Protein AF-0000000084717883 (afdb_homodimer)

Sequence (294 aa):
MPLMRRFLWLGLLGCAACLEPGEPFLAAADADPPDVVSTEPGAGGTLEAGGTLQILFSERMDARTLRPGIAVFEGRAEVALEVLVPAEPEGQDDLERGDVPSTVTVRASAGAFTPGTAYTLVLRTLLTDTQGNPLAQEVRVPFRTEPMPLMRRFLWLGLLGCAACLEPGEPFLAAADADPPDVVSTEPGAGGTLEAGGTLQILFSERMDARTLRPGIAVFEGRAEVALEVLVPAEPEGQDDLERGDVPSTVTVRASAGAFTPGTAYTLVLRTLLTDTQGNPLAQEVRVPFRTEP

Foldseek 3Di:
DPDPDDDPPPPDPPPPPPPDPPPPPPVPQPQDWKDFPAKVVFAAEEDAFLDKIKTKIQWAWDPVQVLVFKWKDQVPDTFAKDKDFDPDDPPVVPPDNRRHIGMIIMAGPVSGHDAFGKMKIKGQQSIGHPSRHTDPHIDIGIYHYHD/DPPPPPDPPPPPPPPPPPPPVPPPPPVPQDQDWKDFPAKVVFAAEEAAFLGKIKTKIQWAWDPVQVLVFKWKDQVPDTFAKDKDFPPDDPPVCPDDVGRHIGMIIMAGPVSGHDAFGKMKMKGQQSIGHPSRHTDPHIDIGIYHYHD

Secondary structure (DSSP, 8-state):
--------------------S----------PPP-EEEEES-TTEEE-TT--EEEEESSPBPHHHHHHHEEEEETTEEPPEEEEEE---GGGGGSSSS-S-EEEEEEETTSSPPTT-EEEEEE-TT-BBTT-PBPSS-EEEEEEE--/--------------------S-S--------PPP-EEEEES-TTEEE-TT--EEEEESS-B-HHHHHHHEEEEETTEEPPEEEEEE---GGGGGSSTT-S-EEEEEEETTSSPPTT-EEEEEE-TT-BBTTSPBPSS-EEEEEEE--

Nearest PDB structures (foldseek):
  7bk5-assembly1_AAA  TM=8.385E-01  e=6.956E-05  Pseudomonas [fluorescens] SBW25
  8q00-assembly2_C  TM=6.617E-01  e=2.156E-03  Burkholderia pseudomallei
  8pz3-assembly1_B  TM=6.686E-01  e=2.607E-02  Burkholderia pseudomallei
  8pz3-assembly1_A  TM=6.329E-01  e=4.060E-02  Burkholderia pseudomallei
  1ymm-assembly1_E  TM=4.302E-01  e=3.810E+00  Homo sapiens

Structure (mmCIF, N/CA/C/O backbone):
data_AF-0000000084717883-model_v1
#
loop_
_entity.id
_entity.type
_entity.pdbx_description
1 polymer 'SbsA Ig-like domain-containing protein'
#
loop_
_atom_site.group_PDB
_atom_site.id
_atom_site.type_symbol
_atom_site.label_atom_id
_atom_site.label_alt_id
_atom_site.label_comp_id
_atom_site.label_asym_id
_atom_site.label_entity_id
_atom_site.label_seq_id
_atom_site.pdbx_PDB_ins_code
_atom_site.Cartn_x
_atom_site.Cartn_y
_atom_site.Cartn_z
_atom_site.occupancy
_atom_site.B_iso_or_equiv
_atom_site.auth_seq_id
_atom_site.auth_comp_id
_atom_site.auth_asym_id
_atom_site.auth_atom_id
_atom_site.pdbx_PDB_model_num
ATOM 1 N N . MET A 1 1 ? 20.281 70.688 58.75 1 39.34 1 MET A N 1
ATOM 2 C CA . MET A 1 1 ? 19.266 69.625 58.531 1 3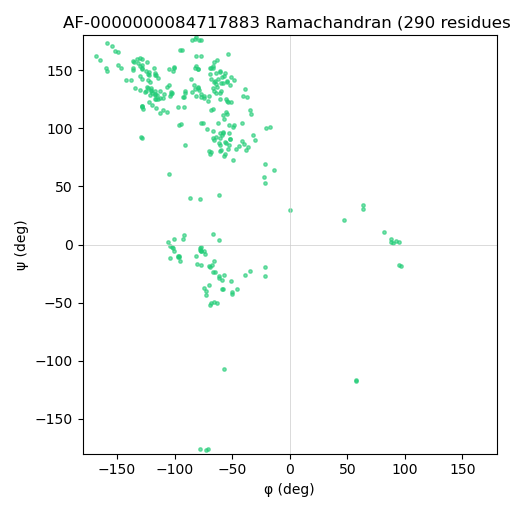9.34 1 MET A CA 1
ATOM 3 C C . MET A 1 1 ? 19.828 68.5 57.688 1 39.34 1 MET A C 1
ATOM 5 O O . MET A 1 1 ? 20.25 68.688 56.562 1 39.34 1 MET A O 1
ATOM 9 N N . PRO A 1 2 ? 20.562 67.5 58.312 1 54.12 2 PRO A N 1
ATOM 10 C CA . PRO A 1 2 ? 21.328 66.375 57.75 1 54.12 2 PRO A CA 1
ATOM 11 C C . PRO A 1 2 ? 20.469 65.438 56.938 1 54.12 2 PRO A C 1
ATOM 13 O O . PRO A 1 2 ? 19.438 64.938 57.406 1 54.12 2 PRO A O 1
ATOM 16 N N . LEU A 1 3 ? 20.406 65.562 55.656 1 45.53 3 LEU A N 1
ATOM 17 C CA . LEU A 1 3 ? 19.625 64.812 54.719 1 45.53 3 LEU A CA 1
ATOM 18 C C . LEU A 1 3 ? 20.078 63.344 54.719 1 45.53 3 LEU A C 1
ATOM 20 O O . LEU A 1 3 ? 21.234 63.031 54.406 1 45.53 3 LEU A O 1
ATOM 24 N N . MET A 1 4 ? 19.578 62.375 55.438 1 48.53 4 MET A N 1
ATOM 25 C CA . MET A 1 4 ? 19.719 60.938 55.688 1 48.53 4 MET A CA 1
ATOM 26 C C . MET A 1 4 ? 19.438 60.156 54.406 1 48.53 4 MET A C 1
ATOM 28 O O . MET A 1 4 ? 18.328 59.688 54.188 1 48.53 4 MET A O 1
ATOM 32 N N . ARG A 1 5 ? 19.844 60.469 53.25 1 45.72 5 ARG A N 1
ATOM 33 C CA . ARG A 1 5 ? 19.25 59.656 52.188 1 45.72 5 ARG A CA 1
ATOM 34 C C . ARG A 1 5 ? 19.578 58.188 52.344 1 45.72 5 ARG A C 1
ATOM 36 O O . ARG A 1 5 ? 20.656 57.844 52.812 1 45.72 5 ARG A O 1
ATOM 43 N N . ARG A 1 6 ? 18.672 57.094 51.906 1 51.5 6 ARG A N 1
ATOM 44 C CA . ARG A 1 6 ? 17.953 55.812 51.812 1 51.5 6 ARG A CA 1
ATOM 45 C C . ARG A 1 6 ? 18.719 54.844 50.906 1 51.5 6 ARG A C 1
ATOM 47 O O . ARG A 1 6 ? 18.797 55.031 49.688 1 51.5 6 ARG A O 1
ATOM 54 N N . PHE A 1 7 ? 19.703 54.062 51.344 1 51.12 7 PHE A N 1
ATOM 55 C CA . PHE A 1 7 ? 20.328 53.094 50.469 1 51.12 7 PHE A CA 1
ATOM 56 C C . PHE A 1 7 ? 19.375 51.906 50.188 1 51.12 7 PHE A C 1
ATOM 58 O O . PHE A 1 7 ? 18.906 51.25 51.125 1 51.12 7 PHE A O 1
ATOM 65 N N . LEU A 1 8 ? 18.656 51.812 49.062 1 47.44 8 LEU A N 1
ATOM 66 C CA . LEU A 1 8 ? 17.766 50.75 48.594 1 47.44 8 LEU A CA 1
ATOM 67 C C . LEU A 1 8 ? 18.562 49.469 48.281 1 47.44 8 LEU A C 1
ATOM 69 O O . LEU A 1 8 ? 19.375 49.469 47.344 1 47.44 8 LEU A O 1
ATOM 73 N N . TRP A 1 9 ? 18.75 48.531 49.219 1 51.84 9 TRP A N 1
ATOM 74 C CA . TRP A 1 9 ? 19.328 47.188 49.062 1 51.84 9 TRP A CA 1
ATOM 75 C C . TRP A 1 9 ? 18.516 46.375 48.062 1 51.84 9 TRP A C 1
ATOM 77 O O . TRP A 1 9 ? 17.328 46.094 48.312 1 51.84 9 TRP A O 1
ATOM 87 N N . LEU A 1 10 ? 18.859 46.312 46.75 1 50.97 10 LEU A N 1
ATOM 88 C CA . LEU A 1 10 ? 18.25 45.5 45.719 1 50.97 10 LEU A CA 1
ATOM 89 C C . LEU A 1 10 ? 18.578 44 45.938 1 50.97 10 LEU A C 1
ATOM 91 O O . LEU A 1 10 ? 19.734 43.594 45.844 1 50.97 10 LEU A O 1
ATOM 95 N N . GLY A 1 11 ? 17.938 43.219 46.812 1 49.47 11 GLY A N 1
ATOM 96 C CA . GLY A 1 11 ? 18.031 41.781 47.031 1 49.47 11 GLY A CA 1
ATOM 97 C C . GLY A 1 11 ? 17.828 40.969 45.75 1 49.47 11 GLY A C 1
ATOM 98 O O . GLY A 1 11 ? 16.781 41.031 45.125 1 49.47 11 GLY A O 1
ATOM 99 N N . LEU A 1 12 ? 18.938 40.438 45.125 1 51.59 12 LEU A N 1
ATOM 100 C CA . LEU A 1 12 ? 18.984 39.562 43.969 1 51.59 12 LEU A CA 1
ATOM 101 C C . LEU A 1 12 ? 18.359 38.188 44.281 1 51.59 12 LEU A C 1
ATOM 103 O O . LEU A 1 12 ? 18.859 37.469 45.156 1 51.59 12 LEU A O 1
ATOM 107 N N . LEU A 1 13 ? 17.062 37.844 44.125 1 51.12 13 LEU A N 1
ATOM 108 C CA . LEU A 1 13 ? 16.281 36.625 44.219 1 51.12 13 LEU A CA 1
ATOM 109 C C . LEU A 1 13 ? 16.844 35.562 43.281 1 51.12 13 LEU A C 1
ATOM 111 O O . LEU A 1 13 ? 16.703 35.656 42.062 1 51.12 13 LEU A O 1
ATOM 115 N N . GLY A 1 14 ? 17.906 34.906 43.625 1 50.19 14 GLY A N 1
ATOM 116 C CA . GLY A 1 14 ? 18.391 33.781 42.812 1 50.19 14 GLY A CA 1
ATOM 117 C C . GLY A 1 14 ? 17.375 32.688 42.656 1 50.19 14 GLY A C 1
ATOM 118 O O . GLY A 1 14 ? 16.953 32.062 43.656 1 50.19 14 GLY A O 1
ATOM 119 N N . CYS A 1 15 ? 16.547 32.625 41.5 1 49.66 15 CYS A N 1
ATOM 120 C CA . CYS A 1 15 ? 15.602 31.578 41.156 1 49.66 15 CYS A CA 1
ATOM 121 C C . CYS A 1 15 ? 16.312 30.234 41.031 1 49.66 15 CYS A C 1
ATOM 123 O O . CYS A 1 15 ? 17.156 30.062 40.156 1 49.66 15 CYS A O 1
ATOM 125 N N . ALA A 1 16 ? 16.641 29.453 41.969 1 48.19 16 ALA A N 1
ATOM 126 C CA . ALA A 1 16 ? 17.062 28.047 41.906 1 48.19 16 ALA A CA 1
ATOM 127 C C . ALA A 1 16 ? 16.172 27.25 40.969 1 48.19 16 ALA A C 1
ATOM 129 O O . ALA A 1 16 ? 15.023 26.969 41.281 1 48.19 16 ALA A O 1
ATOM 130 N N . ALA A 1 17 ? 16.516 27.281 39.594 1 49.59 17 ALA A N 1
ATOM 131 C CA . ALA A 1 17 ? 15.898 26.375 38.625 1 49.59 17 ALA A CA 1
ATOM 132 C C . ALA A 1 17 ? 16.031 24.922 39.062 1 49.59 17 ALA A C 1
ATOM 134 O O . ALA A 1 17 ? 17.141 24.406 39.188 1 49.59 17 ALA A O 1
ATOM 135 N N . CYS A 1 18 ? 15.32 24.281 39.875 1 47.06 18 CYS A N 1
ATOM 136 C CA . CYS A 1 18 ? 15.172 22.859 40.125 1 47.06 18 CYS A CA 1
ATOM 137 C C . CYS A 1 18 ? 15.227 22.047 38.844 1 47.06 18 CYS A C 1
ATOM 139 O O . CYS A 1 18 ? 14.367 22.188 37.969 1 47.06 18 CYS A O 1
ATOM 141 N N . LEU A 1 19 ? 16.422 21.75 38.312 1 45.31 19 LEU A N 1
ATOM 142 C CA . LEU A 1 19 ? 16.516 20.719 37.281 1 45.31 19 LEU A CA 1
ATOM 143 C C . LEU A 1 19 ? 15.609 19.547 37.594 1 45.31 19 LEU A C 1
ATOM 145 O O . LEU A 1 19 ? 15.734 18.938 38.656 1 45.31 19 LEU A O 1
ATOM 149 N N . GLU A 1 20 ? 14.234 19.547 37.188 1 49.03 20 GLU A N 1
ATOM 150 C CA . GLU A 1 20 ? 13.297 18.453 37.438 1 49.03 20 GLU A CA 1
ATOM 151 C C . GLU A 1 20 ? 13.883 17.125 36.969 1 49.03 20 GLU A C 1
ATOM 153 O O . GLU A 1 20 ? 14.531 17.062 35.906 1 49.03 20 GLU A O 1
ATOM 158 N N . PRO A 1 21 ? 14.07 16.125 37.625 1 52.16 21 PRO A N 1
ATOM 159 C CA . PRO A 1 21 ? 14.547 14.773 37.281 1 52.16 21 PRO A CA 1
ATOM 160 C C . PRO A 1 21 ? 14.016 14.266 35.938 1 52.16 21 PRO A C 1
ATOM 162 O O . PRO A 1 21 ? 14.359 13.156 35.531 1 52.16 21 PRO A O 1
ATOM 165 N N . GLY A 1 22 ? 12.781 14.766 35.438 1 44.22 22 GLY A N 1
ATOM 166 C CA . GLY A 1 22 ? 12.156 14.133 34.281 1 44.22 22 GLY A CA 1
ATOM 167 C C . GLY A 1 22 ? 12.945 14.312 33 1 44.22 22 GLY A C 1
ATOM 168 O O . GLY A 1 22 ? 12.391 14.711 31.969 1 44.22 22 GLY A O 1
ATOM 169 N N . GLU A 1 23 ? 14.008 14.75 32.938 1 46.31 23 GLU A N 1
ATOM 170 C CA . GLU A 1 23 ? 14.602 14.938 31.609 1 46.31 23 GLU A CA 1
ATOM 171 C C . GLU A 1 23 ? 14.438 13.68 30.75 1 46.31 23 GLU A C 1
ATOM 173 O O . GLU A 1 23 ? 14.719 12.57 31.203 1 46.31 23 GLU A O 1
ATOM 178 N N . PRO A 1 24 ? 13.469 13.641 29.766 1 47.75 24 PRO A N 1
ATOM 179 C CA . PRO A 1 24 ? 13.336 12.461 28.906 1 47.75 24 PRO A CA 1
ATOM 180 C C . PRO A 1 24 ? 14.664 11.766 28.641 1 47.75 24 PRO A C 1
ATOM 182 O O . PRO A 1 24 ? 15.711 12.43 28.578 1 47.75 24 PRO A O 1
ATOM 185 N N . PHE A 1 25 ? 14.945 10.797 29.438 1 47.88 25 PHE A N 1
ATOM 186 C CA . PHE A 1 25 ? 16.047 9.961 28.984 1 47.88 25 PHE A CA 1
ATOM 187 C C . PHE A 1 25 ? 16.25 10.102 27.469 1 47.88 25 PHE A C 1
ATOM 189 O O . PHE A 1 25 ? 15.32 9.852 26.703 1 47.88 25 PHE A O 1
ATOM 196 N N . LEU A 1 26 ? 16.703 11.227 27.047 1 48.56 26 LEU A N 1
ATOM 197 C CA . LEU A 1 26 ? 17.078 11.266 25.641 1 48.56 26 LEU A CA 1
ATOM 198 C C . LEU A 1 26 ? 17.375 9.859 25.125 1 48.56 26 LEU A C 1
ATOM 200 O O . LEU A 1 26 ? 18.406 9.273 25.469 1 48.56 26 LEU A O 1
ATOM 204 N N . ALA A 1 27 ? 16.359 9.047 25.266 1 54.22 27 ALA A N 1
ATOM 205 C CA . ALA A 1 27 ? 16.531 7.715 24.688 1 54.22 27 ALA A CA 1
ATOM 206 C C . ALA A 1 27 ? 17.625 7.727 23.625 1 54.22 27 ALA A C 1
ATOM 208 O O . ALA A 1 27 ? 17.641 8.602 22.75 1 54.22 27 ALA A O 1
ATOM 209 N N . ALA A 1 28 ? 18.828 7.266 23.984 1 64.12 28 ALA A N 1
ATOM 210 C CA . ALA A 1 28 ? 19.969 7.164 23.078 1 64.12 28 ALA A CA 1
ATOM 211 C C . ALA A 1 28 ? 19.5 6.809 21.656 1 64.12 28 ALA A C 1
ATOM 213 O O . ALA A 1 28 ? 18.562 6.027 21.484 1 64.12 28 ALA A O 1
ATOM 214 N N . ALA A 1 29 ? 19.781 7.793 20.797 1 73.5 29 ALA A N 1
ATOM 215 C CA . ALA A 1 29 ? 19.5 7.559 19.391 1 73.5 29 ALA A CA 1
ATOM 216 C C . ALA A 1 29 ? 19.891 6.137 18.984 1 73.5 29 ALA A C 1
ATOM 218 O O . ALA A 1 29 ? 20.875 5.594 19.484 1 73.5 29 ALA A O 1
ATOM 219 N N . ASP A 1 30 ? 19.016 5.293 18.344 1 81.12 30 ASP A N 1
ATOM 220 C CA . ASP A 1 30 ? 19.312 3.98 17.781 1 81.12 30 ASP A CA 1
ATOM 221 C C . ASP A 1 30 ? 20.438 4.066 16.75 1 81.12 30 ASP A C 1
ATOM 223 O O . ASP A 1 30 ? 20.297 4.695 15.711 1 81.12 30 ASP A O 1
ATOM 227 N N . ALA A 1 31 ? 21.594 3.568 17.094 1 89.69 31 ALA A N 1
ATOM 228 C CA . ALA A 1 31 ? 22.75 3.574 16.203 1 89.69 31 ALA A CA 1
ATOM 229 C C . ALA A 1 31 ? 22.938 2.215 15.539 1 89.69 31 ALA A C 1
ATOM 231 O O . ALA A 1 31 ? 23.859 2.031 14.734 1 89.69 31 ALA A O 1
ATOM 232 N N . ASP A 1 32 ? 22.047 1.268 15.75 1 92.06 32 ASP A N 1
ATOM 233 C CA . ASP A 1 32 ? 22.172 -0.058 15.156 1 92.06 32 ASP A CA 1
ATOM 234 C C . ASP A 1 32 ? 21.672 -0.059 13.711 1 92.06 32 ASP A C 1
ATOM 236 O O . ASP A 1 32 ? 20.578 0.441 13.43 1 92.06 32 ASP A O 1
ATOM 240 N N . PRO A 1 33 ? 22.562 -0.561 12.875 1 95.44 33 PRO A N 1
ATOM 241 C CA . PRO A 1 33 ? 22.109 -0.677 11.484 1 95.44 33 PRO A CA 1
ATOM 242 C C . PRO A 1 33 ? 20.953 -1.652 11.312 1 95.44 33 PRO A C 1
ATOM 244 O O . PRO A 1 33 ? 20.828 -2.615 12.078 1 95.44 33 PRO A O 1
ATOM 247 N N . PRO A 1 34 ? 20.031 -1.441 10.375 1 97.12 34 PRO A N 1
ATOM 248 C CA . PRO A 1 34 ? 19.016 -2.449 10.047 1 97.12 34 PRO A CA 1
ATOM 249 C C . PRO A 1 34 ? 19.625 -3.697 9.406 1 97.12 34 PRO A C 1
ATOM 251 O O . PRO A 1 34 ? 20.672 -3.625 8.781 1 97.12 34 PRO A O 1
ATOM 254 N N . ASP A 1 35 ? 18.906 -4.836 9.594 1 97.56 35 ASP A N 1
ATOM 255 C CA . ASP A 1 35 ? 19.219 -6.094 8.93 1 97.56 35 ASP A CA 1
ATOM 256 C C . ASP A 1 35 ? 18.094 -6.531 8 1 97.56 35 ASP A C 1
ATOM 258 O O . ASP A 1 35 ? 16.922 -6.227 8.258 1 97.56 35 ASP A O 1
ATOM 262 N N . VAL A 1 36 ? 18.453 -7.152 6.922 1 98.56 36 VAL A N 1
ATOM 263 C CA . VAL A 1 36 ? 17.484 -7.914 6.152 1 98.56 36 VAL A CA 1
ATOM 264 C C . VAL A 1 36 ? 17.203 -9.25 6.836 1 98.56 36 VAL A C 1
ATOM 266 O O . VAL A 1 36 ? 18.031 -10.164 6.785 1 98.56 36 VAL A O 1
ATOM 269 N N . VAL A 1 37 ? 16.078 -9.352 7.465 1 98.38 37 VAL A N 1
ATOM 270 C CA . VAL A 1 37 ? 15.711 -10.539 8.227 1 98.38 37 VAL A CA 1
ATOM 271 C C . VAL A 1 37 ? 15.367 -11.68 7.266 1 98.38 37 VAL A C 1
ATOM 273 O O . VAL A 1 37 ? 15.781 -12.82 7.473 1 98.38 37 VAL A O 1
ATOM 276 N N . SER A 1 38 ? 14.602 -11.398 6.191 1 98.5 38 SER A N 1
ATOM 277 C CA . SER A 1 38 ? 14.234 -12.383 5.176 1 98.5 38 SER A CA 1
ATOM 278 C C . SER A 1 38 ? 13.695 -11.711 3.92 1 98.5 38 SER A C 1
ATOM 280 O O . SER A 1 38 ? 13.352 -10.523 3.945 1 98.5 38 SER A O 1
ATOM 282 N N . THR A 1 39 ? 13.742 -12.375 2.916 1 98.56 39 THR A N 1
ATOM 283 C CA . THR A 1 39 ? 13.047 -12.016 1.684 1 98.56 39 THR A CA 1
ATOM 284 C C . THR A 1 39 ? 12.148 -13.156 1.217 1 98.56 39 THR A C 1
ATOM 286 O O . THR A 1 39 ? 12.461 -14.328 1.438 1 98.56 39 THR A O 1
ATOM 289 N N . GLU A 1 40 ? 11.062 -12.805 0.556 1 97.19 40 GLU A N 1
ATOM 290 C CA . GLU A 1 40 ? 10.18 -13.734 -0.134 1 97.19 40 GLU A CA 1
ATOM 291 C C . GLU A 1 40 ? 9.953 -13.312 -1.583 1 97.19 40 GLU A C 1
ATOM 293 O O . GLU A 1 40 ? 9.359 -12.266 -1.847 1 97.19 40 GLU A O 1
ATOM 298 N N . PRO A 1 41 ? 10.398 -14.164 -2.396 1 97.56 41 PRO A N 1
ATOM 299 C CA . PRO A 1 41 ? 11.148 -15.406 -2.201 1 97.56 41 PRO A CA 1
ATOM 300 C C . PRO A 1 41 ? 12.547 -15.18 -1.633 1 97.56 41 PRO A C 1
ATOM 302 O O . PRO A 1 41 ? 13.078 -14.07 -1.732 1 97.56 41 PRO A O 1
ATOM 305 N N . GLY A 1 42 ? 13.125 -16.141 -1.007 1 98.31 42 GLY A N 1
ATOM 306 C CA . GLY A 1 42 ? 14.539 -16.156 -0.676 1 98.31 42 GLY A CA 1
ATOM 307 C C . GLY A 1 42 ? 15.43 -16.484 -1.861 1 98.31 42 GLY A C 1
ATOM 308 O O . GLY A 1 42 ? 14.93 -16.766 -2.955 1 98.31 42 GLY A O 1
ATOM 309 N N . ALA A 1 43 ? 16.766 -16.422 -1.623 1 98.25 43 ALA A N 1
ATOM 310 C CA . ALA A 1 43 ? 17.719 -16.703 -2.684 1 98.25 43 ALA A CA 1
ATOM 311 C C . ALA A 1 43 ? 17.453 -18.078 -3.314 1 98.25 43 ALA A C 1
ATOM 313 O O . ALA A 1 43 ? 17.344 -19.078 -2.609 1 98.25 43 ALA A O 1
ATOM 314 N N . GLY A 1 44 ? 17.25 -18.062 -4.613 1 98.56 44 GLY A N 1
ATOM 315 C CA . GLY A 1 44 ? 17 -19.297 -5.352 1 98.56 44 GLY A CA 1
ATOM 316 C C . GLY A 1 44 ? 15.539 -19.672 -5.402 1 98.56 44 GLY A C 1
ATOM 317 O O . GLY A 1 44 ? 15.18 -20.672 -6.031 1 98.56 44 GLY A O 1
ATOM 318 N N . GLY A 1 45 ? 14.703 -18.844 -4.824 1 98.5 45 GLY A N 1
ATOM 319 C CA . GLY A 1 45 ? 13.281 -19.156 -4.777 1 98.5 45 GLY A CA 1
ATOM 320 C C . GLY A 1 45 ? 12.547 -18.781 -6.047 1 98.5 45 GLY A C 1
ATOM 321 O O . GLY A 1 45 ? 13.156 -18.297 -7.004 1 98.5 45 GLY A O 1
ATOM 322 N N . THR A 1 46 ? 11.242 -19.125 -6.027 1 98.06 46 THR A N 1
ATOM 323 C CA . THR A 1 46 ? 10.383 -18.828 -7.168 1 98.06 46 THR A CA 1
ATOM 324 C C . THR A 1 46 ? 9.258 -17.875 -6.773 1 98.06 46 THR A C 1
ATOM 326 O O . THR A 1 46 ? 8.867 -17.828 -5.605 1 98.06 46 THR A O 1
ATOM 329 N N . LEU A 1 47 ? 8.836 -17.156 -7.719 1 96.88 47 LEU A N 1
ATOM 330 C CA . LEU A 1 47 ? 7.75 -16.188 -7.59 1 96.88 47 LEU A CA 1
ATOM 331 C C . LEU A 1 47 ? 6.777 -16.312 -8.758 1 96.88 47 LEU A C 1
ATOM 333 O O . LEU A 1 47 ? 7.195 -16.438 -9.906 1 96.88 47 LEU A O 1
ATOM 337 N N . GLU A 1 48 ? 5.527 -16.312 -8.469 1 94.25 48 GLU A N 1
ATOM 338 C CA . GLU A 1 48 ? 4.57 -16.156 -9.562 1 94.25 48 GLU A CA 1
ATOM 339 C C . GLU A 1 48 ? 4.809 -14.852 -10.312 1 94.25 48 GLU A C 1
ATOM 341 O O . GLU A 1 48 ? 5.094 -13.82 -9.703 1 94.25 48 GLU A O 1
ATOM 346 N N . ALA A 1 49 ? 4.598 -14.883 -11.672 1 94.5 49 ALA A N 1
ATOM 347 C CA . ALA A 1 49 ? 4.941 -13.734 -12.5 1 94.5 49 ALA A CA 1
ATOM 348 C C . ALA A 1 49 ? 4.203 -12.477 -12.039 1 94.5 49 ALA A C 1
ATOM 350 O O . ALA A 1 49 ? 4.762 -11.383 -12.055 1 94.5 49 ALA A O 1
ATOM 351 N N . GLY A 1 50 ? 2.928 -12.586 -11.625 1 92.81 50 GLY A N 1
ATOM 352 C CA . GLY A 1 50 ? 2.137 -11.445 -11.195 1 92.81 50 GLY A CA 1
ATOM 353 C C . GLY A 1 50 ? 2.225 -11.188 -9.703 1 92.81 50 GLY A C 1
ATOM 354 O O . GLY A 1 50 ? 1.488 -10.359 -9.164 1 92.81 50 GLY A O 1
ATOM 355 N N . GLY A 1 51 ? 3.143 -11.914 -9 1 94 51 GLY A N 1
ATOM 356 C CA . GLY A 1 51 ? 3.295 -11.797 -7.562 1 94 51 GLY A CA 1
ATOM 357 C C . GLY A 1 51 ? 4.141 -10.609 -7.148 1 94 51 GLY A C 1
ATOM 358 O O . GLY A 1 51 ? 4.555 -9.812 -7.992 1 94 51 GLY A O 1
ATOM 359 N N . THR A 1 52 ? 4.273 -10.445 -5.801 1 96.31 52 THR A N 1
ATOM 360 C CA . THR A 1 52 ? 5.086 -9.383 -5.207 1 96.31 52 THR A CA 1
ATOM 361 C C . THR A 1 52 ? 6.242 -9.977 -4.406 1 96.31 52 THR A C 1
ATOM 363 O O . THR A 1 52 ? 6.137 -11.086 -3.883 1 96.31 52 THR A O 1
ATOM 366 N N . LEU A 1 53 ? 7.465 -9.203 -4.418 1 97.75 53 LEU A N 1
ATOM 367 C CA . LEU A 1 53 ? 8.555 -9.508 -3.5 1 97.75 53 LEU A CA 1
ATOM 368 C C . LEU A 1 53 ? 8.312 -8.867 -2.139 1 97.75 53 LEU A C 1
ATOM 370 O O . LEU A 1 53 ? 7.832 -7.734 -2.059 1 97.75 53 LEU A O 1
ATOM 374 N N . GLN A 1 54 ? 8.578 -9.625 -1.027 1 97.75 54 GLN A N 1
ATOM 375 C CA . GLN A 1 54 ? 8.516 -9.094 0.331 1 97.75 54 GLN A CA 1
ATOM 376 C C . GLN A 1 54 ? 9.891 -9.094 0.992 1 97.75 54 GLN A C 1
ATOM 378 O O . GLN A 1 54 ? 10.594 -10.102 0.965 1 97.75 54 GLN A O 1
ATOM 383 N N . ILE A 1 55 ? 10.305 -7.941 1.475 1 98.5 55 ILE A N 1
ATOM 384 C CA . ILE A 1 55 ? 11.555 -7.77 2.213 1 98.5 55 ILE A CA 1
ATOM 385 C C . ILE A 1 55 ? 11.25 -7.406 3.664 1 98.5 55 ILE A C 1
ATOM 387 O O . ILE A 1 55 ? 10.703 -6.336 3.943 1 98.5 55 ILE A O 1
ATOM 391 N N . LEU A 1 56 ? 11.578 -8.297 4.609 1 97.62 56 LEU A N 1
ATOM 392 C CA . LEU A 1 56 ? 11.43 -8.031 6.035 1 97.62 56 LEU A CA 1
ATOM 393 C C . LEU A 1 56 ? 12.711 -7.445 6.617 1 97.62 56 LEU A C 1
ATOM 395 O O . LEU A 1 56 ? 13.758 -8.094 6.602 1 97.62 56 LEU A O 1
ATOM 399 N N . PHE A 1 57 ? 12.57 -6.238 7.113 1 97.31 57 PHE A N 1
ATOM 400 C CA . PHE A 1 57 ? 13.672 -5.586 7.801 1 97.31 57 PHE A CA 1
ATOM 401 C C . PHE A 1 57 ? 13.5 -5.688 9.312 1 97.31 57 PHE A C 1
ATOM 403 O O . PHE A 1 57 ? 12.383 -5.809 9.812 1 97.31 57 PHE A O 1
ATOM 410 N N . SER A 1 58 ? 14.602 -5.656 9.992 1 96.25 58 SER A N 1
ATOM 411 C CA . SER A 1 58 ? 14.617 -5.777 11.445 1 96.25 58 SER A CA 1
ATOM 412 C C . SER A 1 58 ? 13.977 -4.562 12.117 1 96.25 58 SER A C 1
ATOM 414 O O . SER A 1 58 ? 13.664 -4.598 13.305 1 96.25 58 SER A O 1
ATOM 416 N N . GLU A 1 59 ? 13.844 -3.545 11.445 1 93.19 59 GLU A N 1
ATOM 417 C CA . GLU A 1 59 ? 13.242 -2.305 11.922 1 93.19 59 GLU A CA 1
ATOM 418 C C . GLU A 1 59 ? 12.656 -1.491 10.766 1 93.19 59 GLU A C 1
ATOM 420 O O . GLU A 1 59 ? 12.797 -1.87 9.602 1 93.19 59 GLU A O 1
ATOM 425 N N . ARG A 1 60 ? 11.945 -0.469 11.109 1 91.5 60 ARG A N 1
ATOM 426 C CA . ARG A 1 60 ? 11.352 0.398 10.102 1 91.5 60 ARG A CA 1
ATOM 427 C C . ARG A 1 60 ? 12.422 1.136 9.312 1 91.5 60 ARG A C 1
ATOM 429 O O . ARG A 1 60 ? 13.406 1.616 9.883 1 91.5 60 ARG A O 1
ATOM 436 N N . MET A 1 61 ? 12.211 1.26 7.941 1 93.56 61 MET A N 1
ATOM 437 C CA . MET A 1 61 ? 13.141 1.896 7.012 1 93.56 61 MET A CA 1
ATOM 438 C C . MET A 1 61 ? 12.672 3.307 6.664 1 93.56 61 MET A C 1
ATOM 440 O O . MET A 1 61 ? 11.477 3.598 6.691 1 93.56 61 MET A O 1
ATOM 444 N N . ASP A 1 62 ? 13.633 4.16 6.395 1 91.25 62 ASP A N 1
ATOM 445 C CA . ASP A 1 62 ? 13.328 5.473 5.828 1 91.25 62 ASP A CA 1
ATOM 446 C C . ASP A 1 62 ? 12.758 5.344 4.418 1 91.25 62 ASP A C 1
ATOM 448 O O . ASP A 1 62 ? 13.469 4.953 3.49 1 91.25 62 ASP A O 1
ATOM 452 N N . ALA A 1 63 ? 11.531 5.77 4.254 1 90 63 ALA A N 1
ATOM 453 C CA . ALA A 1 63 ? 10.805 5.586 3.002 1 90 63 ALA A CA 1
ATOM 454 C C . ALA A 1 63 ? 11.516 6.293 1.85 1 90 63 ALA A C 1
ATOM 456 O O . ALA A 1 63 ? 11.438 5.855 0.701 1 90 63 ALA A O 1
ATOM 457 N N . ARG A 1 64 ? 12.234 7.344 2.082 1 90.12 64 ARG A N 1
ATOM 458 C CA . ARG A 1 64 ? 12.914 8.117 1.049 1 90.12 64 ARG A CA 1
ATOM 459 C C . ARG A 1 64 ? 14.031 7.301 0.404 1 90.12 64 ARG A C 1
ATOM 461 O O . ARG A 1 64 ? 14.469 7.602 -0.71 1 90.12 64 ARG A O 1
ATOM 468 N N . THR A 1 65 ? 14.547 6.363 1.016 1 95.25 65 THR A N 1
ATOM 469 C CA . THR A 1 65 ? 15.688 5.602 0.524 1 95.25 65 THR A CA 1
ATOM 470 C C . THR A 1 65 ? 15.227 4.316 -0.156 1 95.25 65 THR A C 1
ATOM 472 O O . THR A 1 65 ? 16.016 3.65 -0.834 1 95.25 65 THR A O 1
ATOM 475 N N . LEU A 1 66 ? 13.961 3.979 -0.022 1 96.75 66 LEU A N 1
ATOM 476 C CA . LEU A 1 66 ? 13.492 2.678 -0.482 1 96.75 66 LEU A CA 1
ATOM 477 C C . LEU A 1 66 ? 13.531 2.592 -2.004 1 96.75 66 LEU A C 1
ATOM 479 O O . LEU A 1 66 ? 14.164 1.692 -2.564 1 96.75 66 LEU A O 1
ATOM 483 N N . ARG A 1 67 ? 12.992 3.543 -2.699 1 93.94 67 ARG A N 1
ATOM 484 C CA . ARG A 1 67 ? 12.938 3.443 -4.152 1 93.94 67 ARG A CA 1
ATOM 485 C C . ARG A 1 67 ? 14.336 3.469 -4.762 1 93.94 67 ARG A C 1
ATOM 487 O O . ARG A 1 67 ? 14.68 2.605 -5.57 1 93.94 67 ARG A O 1
ATOM 494 N N . PRO A 1 68 ? 15.211 4.461 -4.371 1 95.06 68 PRO A N 1
ATOM 495 C CA . PRO A 1 68 ? 16.547 4.457 -4.969 1 95.06 68 PRO A CA 1
ATOM 496 C C . PRO A 1 68 ? 17.406 3.285 -4.488 1 95.06 68 PRO A C 1
ATOM 498 O O . PRO A 1 68 ? 18.375 2.91 -5.156 1 95.06 68 PRO A O 1
ATOM 501 N N . GLY A 1 69 ? 17.078 2.629 -3.371 1 97.75 69 GLY A N 1
ATOM 502 C CA . GLY A 1 69 ? 17.938 1.616 -2.773 1 97.75 69 GLY A CA 1
ATOM 503 C C . GLY A 1 69 ? 17.547 0.202 -3.156 1 97.75 69 GLY A C 1
ATOM 504 O O . GLY A 1 69 ? 18.266 -0.751 -2.855 1 97.75 69 GLY A O 1
ATOM 505 N N . ILE A 1 70 ? 16.406 0.023 -3.783 1 98.44 70 ILE A N 1
ATOM 506 C CA . ILE A 1 70 ? 15.914 -1.298 -4.152 1 98.44 70 ILE A CA 1
ATOM 507 C C . ILE A 1 70 ? 15.82 -1.41 -5.672 1 98.44 70 ILE A C 1
ATOM 509 O O . ILE A 1 70 ? 15.203 -0.568 -6.324 1 98.44 70 ILE A O 1
ATOM 513 N N . ALA A 1 71 ? 16.484 -2.441 -6.227 1 98.62 71 ALA A N 1
ATOM 514 C CA . ALA A 1 71 ? 16.469 -2.686 -7.668 1 98.62 71 ALA A CA 1
ATOM 515 C C . ALA A 1 71 ? 16.266 -4.168 -7.969 1 98.62 71 ALA A C 1
ATOM 517 O O . ALA A 1 71 ? 16.578 -5.027 -7.141 1 98.62 71 ALA A O 1
ATOM 518 N N . VAL A 1 72 ? 15.648 -4.449 -9.086 1 98.81 72 VAL A N 1
ATOM 519 C CA . VAL A 1 72 ? 15.555 -5.785 -9.664 1 98.81 72 VAL A CA 1
ATOM 520 C C . VAL A 1 72 ? 16.125 -5.785 -11.078 1 98.81 72 VAL A C 1
ATOM 522 O O . VAL A 1 72 ? 15.836 -4.879 -11.867 1 98.81 72 VAL A O 1
ATOM 525 N N . PHE A 1 73 ? 16.922 -6.777 -11.375 1 98.81 73 PHE A N 1
ATOM 526 C CA . PHE A 1 73 ? 17.547 -6.883 -12.68 1 98.81 73 PHE A CA 1
ATOM 527 C C . PHE A 1 73 ? 17.156 -8.188 -13.367 1 98.81 73 PHE A C 1
ATOM 529 O O . PHE A 1 73 ? 17.078 -9.234 -12.719 1 98.81 73 PHE A O 1
ATOM 536 N N . GLU A 1 74 ? 16.812 -8.094 -14.602 1 98.62 74 GLU A N 1
ATOM 537 C CA . GLU A 1 74 ? 16.875 -9.203 -15.555 1 98.62 74 GLU A CA 1
ATOM 538 C C . GLU A 1 74 ? 18.172 -9.164 -16.359 1 98.62 74 GLU A C 1
ATOM 540 O O . GLU A 1 74 ? 18.312 -8.375 -17.297 1 98.62 74 GLU A O 1
ATOM 545 N N . GLY A 1 75 ? 19.109 -10.039 -15.977 1 97.31 75 GLY A N 1
ATOM 546 C CA . GLY A 1 75 ? 20.453 -9.812 -16.484 1 97.31 75 GLY A CA 1
ATOM 547 C C . GLY A 1 75 ? 21 -8.453 -16.125 1 97.31 75 GLY A C 1
ATOM 548 O O . GLY A 1 75 ? 21.062 -8.094 -14.938 1 97.31 75 GLY A O 1
ATOM 549 N N . ARG A 1 76 ? 21.281 -7.602 -17.125 1 96.94 76 ARG A N 1
ATOM 550 C CA . ARG A 1 76 ? 21.859 -6.289 -16.875 1 96.94 76 ARG A CA 1
ATOM 551 C C . ARG A 1 76 ? 20.797 -5.199 -16.922 1 96.94 76 ARG A C 1
ATOM 553 O O . ARG A 1 76 ? 21.078 -4.035 -16.625 1 96.94 76 ARG A O 1
ATOM 560 N N . ALA A 1 77 ? 19.609 -5.609 -17.281 1 98.19 77 ALA A N 1
ATOM 561 C CA . ALA A 1 77 ? 18.547 -4.621 -17.438 1 98.19 77 ALA A CA 1
ATOM 562 C C . ALA A 1 77 ? 17.766 -4.438 -16.141 1 98.19 77 ALA A C 1
ATOM 564 O O . ALA A 1 77 ? 17.312 -5.414 -15.539 1 98.19 77 ALA A O 1
ATOM 565 N N . GLU A 1 78 ? 17.703 -3.252 -15.789 1 98.25 78 GLU A N 1
ATOM 566 C CA . GLU A 1 78 ? 16.922 -2.945 -14.594 1 98.25 78 GLU A CA 1
ATOM 567 C C . GLU A 1 78 ? 15.422 -2.908 -14.914 1 98.25 78 GLU A C 1
ATOM 569 O O . GLU A 1 78 ? 15.016 -2.33 -15.922 1 98.25 78 GLU A O 1
ATOM 574 N N . VAL A 1 79 ? 14.703 -3.504 -14.07 1 98.19 79 VAL A N 1
ATOM 575 C CA . VAL A 1 79 ? 13.25 -3.564 -14.203 1 98.19 79 VAL A CA 1
ATOM 576 C C . VAL A 1 79 ? 12.609 -2.383 -13.477 1 98.19 79 VAL A C 1
ATOM 578 O O . VAL A 1 79 ? 13.016 -2.045 -12.359 1 98.19 79 VAL A O 1
ATOM 581 N N . ALA A 1 80 ? 11.633 -1.677 -14.188 1 97.38 80 ALA A N 1
ATOM 582 C CA . ALA A 1 80 ? 10.875 -0.635 -13.492 1 97.38 80 ALA A CA 1
ATOM 583 C C . ALA A 1 80 ? 10 -1.231 -12.391 1 97.38 80 ALA A C 1
ATOM 585 O O . ALA A 1 80 ? 9.281 -2.207 -12.625 1 97.38 80 ALA A O 1
ATOM 586 N N . LEU A 1 81 ? 10.102 -0.585 -11.18 1 97.5 81 LEU A N 1
ATOM 587 C CA . LEU A 1 81 ? 9.453 -1.157 -10.008 1 97.5 81 LEU A CA 1
ATOM 588 C C . LEU A 1 81 ? 8.5 -0.151 -9.367 1 97.5 81 LEU A C 1
ATOM 590 O O . LEU A 1 81 ? 8.648 1.058 -9.555 1 97.5 81 LEU A O 1
ATOM 594 N N . GLU A 1 82 ? 7.566 -0.68 -8.641 1 95.19 82 GLU A N 1
ATOM 595 C CA . GLU A 1 82 ? 6.867 0.021 -7.562 1 95.19 82 GLU A CA 1
ATOM 596 C C . GLU A 1 82 ? 7.266 -0.528 -6.195 1 95.19 82 GLU A C 1
ATOM 598 O O . GLU A 1 82 ? 7.305 -1.744 -5.996 1 95.19 82 GLU A O 1
ATOM 603 N N . VAL A 1 83 ? 7.637 0.375 -5.301 1 97.06 83 VAL A N 1
ATOM 604 C CA . VAL A 1 83 ? 8 0.011 -3.936 1 97.06 83 VAL A CA 1
ATOM 605 C C . VAL A 1 83 ? 6.93 0.502 -2.965 1 97.06 83 VAL A C 1
ATOM 607 O O . VAL A 1 83 ? 6.59 1.688 -2.953 1 97.06 83 VAL A O 1
ATOM 610 N N . LEU A 1 84 ? 6.438 -0.515 -2.158 1 95.62 84 LEU A N 1
ATOM 611 C CA . LEU A 1 84 ? 5.262 -0.274 -1.331 1 95.62 84 LEU A CA 1
ATOM 612 C C . LEU A 1 84 ? 5.566 -0.539 0.139 1 95.62 84 LEU A C 1
ATOM 614 O O . LEU A 1 84 ? 6.352 -1.433 0.464 1 95.62 84 LEU A O 1
ATOM 618 N N . VAL A 1 85 ? 4.91 0.235 1.003 1 93.88 85 VAL A N 1
ATOM 619 C CA . VAL A 1 85 ? 5.023 0.063 2.447 1 93.88 85 VAL A CA 1
ATOM 620 C C . VAL A 1 85 ? 3.627 -0.026 3.064 1 93.88 85 VAL A C 1
ATOM 622 O O . VAL A 1 85 ? 2.646 0.422 2.467 1 93.88 85 VAL A O 1
ATOM 625 N N . PRO A 1 86 ? 3.564 -0.708 4.266 1 91.06 86 PRO A N 1
ATOM 626 C CA . PRO A 1 86 ? 2.25 -0.777 4.91 1 91.06 86 PRO A CA 1
ATOM 627 C C . PRO A 1 86 ? 1.664 0.602 5.203 1 91.06 86 PRO A C 1
ATOM 629 O O . PRO A 1 86 ? 2.398 1.522 5.57 1 91.06 86 PRO A O 1
ATOM 632 N N . ALA A 1 87 ? 0.306 0.637 4.918 1 88.75 87 ALA A N 1
ATOM 633 C CA . ALA A 1 87 ? -0.408 1.854 5.293 1 88.75 87 ALA A CA 1
ATOM 634 C C . ALA A 1 87 ? -0.492 1.997 6.812 1 88.75 87 ALA A C 1
ATOM 636 O O . ALA A 1 87 ? -1.019 1.116 7.496 1 88.75 87 ALA A O 1
ATOM 637 N N . GLU A 1 88 ? 0.673 2.479 7.402 1 70.19 88 GLU A N 1
ATOM 638 C CA . GLU A 1 88 ? 0.782 2.486 8.859 1 70.19 88 GLU A CA 1
ATOM 639 C C . GLU A 1 88 ? -0.3 3.359 9.492 1 70.19 88 GLU A C 1
ATOM 641 O O . GLU A 1 88 ? -0.607 4.441 8.977 1 70.19 88 GLU A O 1
ATOM 646 N N . PRO A 1 89 ? -1.027 2.76 10.375 1 55.53 89 PRO A N 1
ATOM 647 C CA . PRO A 1 89 ? -1.877 3.662 11.156 1 55.53 89 PRO A CA 1
ATOM 648 C C . PRO A 1 89 ? -1.089 4.789 11.82 1 55.53 89 PRO A C 1
ATOM 650 O O . PRO A 1 89 ? 0.089 4.613 12.141 1 55.53 89 PRO A O 1
ATOM 653 N N . GLU A 1 90 ? -1.215 6.086 11.461 1 46.03 90 GLU A N 1
ATOM 654 C CA . GLU A 1 90 ? -0.591 7.305 11.969 1 46.03 90 GLU A CA 1
ATOM 655 C C . GLU A 1 90 ? -0.068 7.102 13.391 1 46.03 90 GLU A C 1
ATOM 657 O O . GLU A 1 90 ? 0.953 7.68 13.766 1 46.03 90 GLU A O 1
ATOM 662 N N . GLY A 1 91 ? -0.625 6.23 14.141 1 45.03 91 GLY A N 1
ATOM 663 C CA . GLY A 1 91 ? -0.364 6.234 15.57 1 45.03 91 GLY A CA 1
ATOM 664 C C . GLY A 1 91 ? 0.738 5.273 15.984 1 45.03 91 GLY A C 1
ATOM 665 O O . GLY A 1 91 ? 1.041 5.141 17.172 1 45.03 91 GLY A O 1
ATOM 666 N N . GLN A 1 92 ? 0.996 4.484 15.078 1 47.09 92 GLN A N 1
ATOM 667 C CA . GLN A 1 92 ? 1.964 3.52 15.594 1 47.09 92 GLN A CA 1
ATOM 668 C C . GLN A 1 92 ? 3.363 4.125 15.656 1 47.09 92 GLN A C 1
ATOM 670 O O . GLN A 1 92 ? 4.336 3.428 15.953 1 47.09 92 GLN A O 1
ATOM 675 N N . ASP A 1 93 ? 3.309 5.293 15.109 1 44.22 93 ASP A N 1
ATOM 676 C CA . ASP A 1 93 ? 4.602 5.957 15.25 1 44.22 93 ASP A CA 1
ATOM 677 C C . ASP A 1 93 ? 5.141 5.816 16.672 1 44.22 93 ASP A C 1
ATOM 679 O O . ASP A 1 93 ? 6.277 6.195 16.953 1 44.22 93 ASP A O 1
ATOM 683 N N . ASP A 1 94 ? 4.016 5.938 17.5 1 45.34 94 ASP A N 1
ATOM 684 C CA . ASP A 1 94 ? 4.559 5.957 18.859 1 45.34 94 ASP A CA 1
ATOM 685 C C . ASP A 1 94 ? 5.512 4.789 19.094 1 45.34 94 ASP A C 1
ATOM 687 O O . ASP A 1 94 ? 6.055 4.625 20.188 1 45.34 94 ASP A O 1
ATOM 691 N N . LEU A 1 95 ? 5.137 3.762 18.391 1 47.22 95 LEU A N 1
ATOM 692 C CA . LEU A 1 95 ? 6.109 2.795 18.891 1 47.22 95 LEU A CA 1
ATOM 693 C C . LEU A 1 95 ? 7.531 3.332 18.75 1 47.22 95 LEU A C 1
ATOM 695 O O . LEU A 1 95 ? 7.77 4.285 18 1 47.22 95 LEU A O 1
ATOM 699 N N . GLU A 1 96 ? 8.398 2.494 19.609 1 51.62 96 GLU A N 1
ATOM 700 C CA . GLU A 1 96 ? 9.836 2.68 19.734 1 51.62 96 GLU A CA 1
ATOM 701 C C . GLU A 1 96 ? 10.469 3.029 18.391 1 51.62 96 GLU A C 1
ATOM 703 O O . GLU A 1 96 ? 9.984 2.598 17.344 1 51.62 96 GLU A O 1
ATOM 708 N N . ARG A 1 97 ? 11.359 4.062 18.344 1 58.75 97 ARG A N 1
ATOM 709 C CA . ARG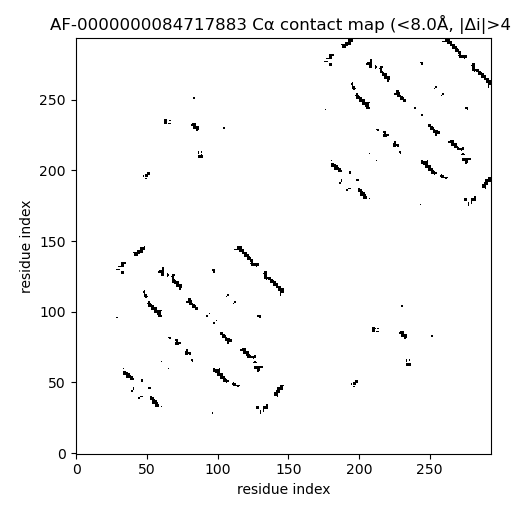 A 1 97 ? 12.352 4.633 17.453 1 58.75 97 ARG A CA 1
ATOM 710 C C . ARG A 1 97 ? 12.445 3.836 16.156 1 58.75 97 ARG A C 1
ATOM 712 O O . ARG A 1 97 ? 13.523 3.719 15.57 1 58.75 97 ARG A O 1
ATOM 719 N N . GLY A 1 98 ? 11.227 3.24 15.836 1 64.56 98 GLY A N 1
ATOM 720 C CA . GLY A 1 98 ? 11.328 2.521 14.57 1 64.56 98 GLY A CA 1
ATOM 721 C C . GLY A 1 98 ? 11.945 1.145 14.719 1 64.56 98 GLY A C 1
ATOM 722 O O . GLY A 1 98 ? 12.234 0.48 13.719 1 64.56 98 GLY A O 1
ATOM 723 N N . ASP A 1 99 ? 12.125 0.65 15.914 1 78.38 99 ASP A N 1
ATOM 724 C CA . ASP A 1 99 ? 12.766 -0.642 16.141 1 78.38 99 ASP A CA 1
ATOM 725 C C . ASP A 1 99 ? 11.75 -1.78 16.062 1 78.38 99 ASP A C 1
ATOM 727 O O . ASP A 1 99 ? 11.703 -2.645 16.938 1 78.38 99 ASP A O 1
ATOM 731 N N . VAL A 1 100 ? 10.93 -1.684 15.203 1 86.19 100 VAL A N 1
ATOM 732 C CA . VAL A 1 100 ? 9.977 -2.748 14.914 1 86.19 100 VAL A CA 1
ATOM 733 C C . VAL A 1 100 ? 10.203 -3.268 13.492 1 86.19 100 VAL A C 1
ATOM 735 O O . VAL A 1 100 ? 10.414 -2.486 12.562 1 86.19 100 VAL A O 1
ATOM 738 N N . PRO A 1 101 ? 10.258 -4.629 13.484 1 92.31 101 PRO A N 1
ATOM 739 C CA . PRO A 1 101 ? 10.406 -5.172 12.133 1 92.31 101 PRO A CA 1
ATOM 740 C C . PRO A 1 101 ? 9.328 -4.672 11.172 1 92.31 101 PRO A C 1
ATOM 742 O O . PRO A 1 101 ? 8.195 -4.438 11.586 1 92.31 101 PRO A O 1
ATOM 745 N N . SER A 1 102 ? 9.766 -4.418 9.977 1 92.5 102 SER A N 1
ATOM 746 C CA . SER A 1 102 ? 8.852 -3.9 8.961 1 92.5 102 SER A CA 1
ATOM 747 C C . SER A 1 102 ? 9.094 -4.566 7.613 1 92.5 102 SER A C 1
ATOM 749 O O . SER A 1 102 ? 10.234 -4.789 7.219 1 92.5 102 SER A O 1
ATOM 751 N N . THR A 1 103 ? 7.949 -4.805 6.93 1 95.31 103 THR A N 1
ATOM 752 C CA . THR A 1 103 ? 8.008 -5.434 5.613 1 95.31 103 THR A CA 1
ATOM 753 C C . THR A 1 103 ? 7.797 -4.402 4.512 1 95.31 103 THR A C 1
ATOM 755 O O . THR A 1 103 ? 6.871 -3.59 4.582 1 95.31 103 THR A O 1
ATOM 758 N N . VAL A 1 104 ? 8.703 -4.375 3.5 1 96.94 104 VAL A N 1
ATOM 759 C CA . VAL A 1 104 ? 8.586 -3.613 2.26 1 96.94 104 VAL A CA 1
ATOM 760 C C . VAL A 1 104 ? 8.195 -4.547 1.117 1 96.94 104 VAL A C 1
ATOM 762 O O . VAL A 1 104 ? 8.758 -5.633 0.969 1 96.94 104 VAL A O 1
ATOM 765 N N . THR A 1 105 ? 7.195 -4.113 0.387 1 97.56 105 THR A N 1
ATOM 766 C CA . THR A 1 105 ? 6.699 -4.887 -0.746 1 97.56 105 THR A CA 1
ATOM 767 C C . THR A 1 105 ? 7.121 -4.242 -2.064 1 97.56 105 THR A C 1
ATOM 769 O O . THR A 1 105 ? 7.055 -3.021 -2.213 1 97.56 105 THR A O 1
ATOM 772 N N . VAL A 1 106 ? 7.621 -5.082 -3.07 1 97.94 106 VAL A N 1
ATOM 773 C CA . VAL A 1 106 ? 8.109 -4.637 -4.371 1 97.94 106 VAL A CA 1
ATOM 774 C C . VAL A 1 106 ? 7.363 -5.367 -5.484 1 97.94 106 VAL A C 1
ATOM 776 O O . VAL A 1 106 ? 7.18 -6.586 -5.422 1 97.94 106 VAL A O 1
ATOM 779 N N . ARG A 1 107 ? 6.875 -4.633 -6.492 1 96.44 107 ARG A N 1
ATOM 780 C CA . ARG A 1 107 ? 6.258 -5.246 -7.668 1 96.44 107 ARG A CA 1
ATOM 781 C C . ARG A 1 107 ? 6.738 -4.57 -8.945 1 96.44 107 ARG A C 1
ATOM 783 O O . ARG A 1 107 ? 7.266 -3.457 -8.906 1 96.44 107 ARG A O 1
ATOM 790 N N . ALA A 1 108 ? 6.617 -5.328 -10.07 1 96.69 108 ALA A N 1
ATOM 791 C CA . ALA A 1 108 ? 6.91 -4.738 -11.367 1 96.69 108 ALA A CA 1
ATOM 792 C C . ALA A 1 108 ? 5.898 -3.652 -11.727 1 96.69 108 ALA A C 1
ATOM 794 O O . ALA A 1 108 ? 4.691 -3.859 -11.602 1 96.69 108 ALA A O 1
ATOM 795 N N . SER A 1 109 ? 6.395 -2.486 -12.227 1 95.25 109 SER A N 1
ATOM 796 C CA . SER A 1 109 ? 5.523 -1.376 -12.602 1 95.25 109 SER A CA 1
ATOM 797 C C . SER A 1 109 ? 4.559 -1.78 -13.711 1 95.25 109 SER A C 1
ATOM 799 O O . SER A 1 109 ? 3.449 -1.253 -13.797 1 95.25 109 SER A O 1
ATOM 801 N N . ALA A 1 110 ? 4.969 -2.752 -14.508 1 94.62 110 ALA A N 1
ATOM 802 C CA . ALA A 1 110 ? 4.152 -3.217 -15.625 1 94.62 110 ALA A CA 1
ATOM 803 C C . ALA A 1 110 ? 3.025 -4.125 -15.141 1 94.62 110 ALA A C 1
ATOM 805 O O . ALA A 1 110 ? 2.166 -4.531 -15.922 1 94.62 110 ALA A O 1
ATOM 806 N N . GLY A 1 111 ? 2.982 -4.445 -13.859 1 91.06 111 GLY A N 1
ATOM 807 C CA . GLY A 1 111 ? 1.953 -5.305 -13.297 1 91.06 111 GLY A CA 1
ATOM 808 C C . GLY A 1 111 ? 2.391 -6.75 -13.164 1 91.06 111 GLY A C 1
ATOM 809 O O . GLY A 1 111 ? 1.777 -7.527 -12.422 1 91.06 111 GLY A O 1
ATOM 810 N N . ALA A 1 112 ? 3.42 -7.141 -13.875 1 93.75 112 ALA A N 1
ATOM 811 C CA . ALA A 1 112 ? 3.941 -8.5 -13.797 1 93.75 112 ALA A CA 1
ATOM 812 C C . ALA A 1 112 ? 5.387 -8.562 -14.281 1 93.75 112 ALA A C 1
ATOM 814 O O . ALA A 1 112 ? 5.789 -7.793 -15.156 1 93.75 112 ALA A O 1
ATOM 815 N N . PHE A 1 113 ? 6.18 -9.508 -13.703 1 97.19 113 PHE A N 1
ATOM 816 C CA . PHE A 1 113 ? 7.465 -9.93 -14.258 1 97.19 113 PHE A CA 1
ATOM 817 C C . PHE A 1 113 ? 7.266 -10.867 -15.445 1 97.19 113 PHE A C 1
ATOM 819 O O . PHE A 1 113 ? 6.164 -11.375 -15.656 1 97.19 113 PHE A O 1
ATOM 826 N N . THR A 1 114 ? 8.281 -11.016 -16.234 1 97.56 114 THR A N 1
ATOM 827 C CA . THR A 1 114 ? 8.234 -11.977 -17.328 1 97.56 114 THR A CA 1
ATOM 828 C C . THR A 1 114 ? 8.258 -13.406 -16.797 1 97.56 114 THR A C 1
ATOM 830 O O . THR A 1 114 ? 9.109 -13.758 -15.977 1 97.56 114 THR A O 1
ATOM 833 N N . PRO A 1 115 ? 7.32 -14.281 -17.188 1 96.69 115 PRO A N 1
ATOM 834 C CA . PRO A 1 115 ? 7.309 -15.664 -16.719 1 96.69 115 PRO A CA 1
ATOM 835 C C . PRO A 1 115 ? 8.57 -16.438 -17.109 1 96.69 115 PRO A C 1
ATOM 837 O O . PRO A 1 115 ? 9.156 -16.172 -18.156 1 96.69 115 PRO A O 1
ATOM 840 N N . GLY A 1 116 ? 8.938 -17.375 -16.234 1 97.94 116 GLY A N 1
ATOM 841 C CA . GLY A 1 116 ? 10.062 -18.266 -16.516 1 97.94 116 GLY A CA 1
ATOM 842 C C . GLY A 1 116 ? 11.383 -17.531 -16.625 1 97.94 116 GLY A C 1
ATOM 843 O O . GLY A 1 116 ? 12.25 -17.922 -17.406 1 97.94 116 GLY A O 1
ATOM 844 N N . THR A 1 117 ? 11.586 -16.469 -15.945 1 98.62 117 THR A N 1
ATOM 845 C CA . THR A 1 117 ? 12.734 -15.586 -16.125 1 98.62 117 THR A CA 1
ATOM 846 C C . THR A 1 117 ? 13.531 -15.453 -14.828 1 98.62 117 THR A C 1
ATOM 848 O O . THR A 1 117 ? 12.953 -15.391 -13.742 1 98.62 117 THR A O 1
ATOM 851 N N . ALA A 1 118 ? 14.836 -15.438 -14.945 1 98.81 118 ALA A N 1
ATOM 852 C CA . ALA A 1 118 ? 15.742 -15.219 -13.82 1 98.81 118 ALA A CA 1
ATOM 853 C C . ALA A 1 118 ? 15.906 -13.734 -13.523 1 98.81 118 ALA A C 1
ATOM 855 O O . ALA A 1 118 ? 16.125 -12.93 -14.438 1 98.81 118 ALA A O 1
ATOM 856 N N . TYR A 1 119 ? 15.805 -13.414 -12.203 1 98.88 119 TYR A N 1
ATOM 857 C CA . TYR A 1 119 ? 15.961 -12.047 -11.711 1 98.88 119 TYR A CA 1
ATOM 858 C C . TYR A 1 119 ? 16.906 -12.008 -10.508 1 98.88 119 TYR A C 1
ATOM 860 O O . TYR A 1 119 ? 17.172 -13.039 -9.891 1 98.88 119 TYR A O 1
ATOM 868 N N . THR A 1 120 ? 17.438 -10.812 -10.258 1 98.88 120 THR A N 1
ATOM 869 C CA . THR A 1 120 ? 18.172 -10.562 -9.016 1 98.88 120 THR A CA 1
ATOM 870 C C . THR A 1 120 ? 17.641 -9.32 -8.312 1 98.88 120 THR A C 1
ATOM 872 O O . THR A 1 120 ? 17.594 -8.234 -8.898 1 98.88 120 THR A O 1
ATOM 875 N N . LEU A 1 121 ? 17.125 -9.484 -7.066 1 98.94 121 LEU A N 1
ATOM 876 C CA . LEU A 1 121 ? 16.812 -8.375 -6.176 1 98.94 121 LEU A CA 1
ATOM 877 C C . LEU A 1 121 ? 18.078 -7.812 -5.535 1 98.94 121 LEU A C 1
ATOM 879 O O . LEU A 1 121 ? 18.891 -8.57 -5 1 98.94 121 LEU A O 1
ATOM 883 N N . VAL A 1 122 ? 18.281 -6.5 -5.648 1 98.94 122 VAL A N 1
ATOM 884 C CA . VAL A 1 122 ? 19.453 -5.844 -5.086 1 98.94 122 VAL A CA 1
ATOM 885 C C . VAL A 1 122 ? 19.031 -4.801 -4.062 1 98.94 122 VAL A 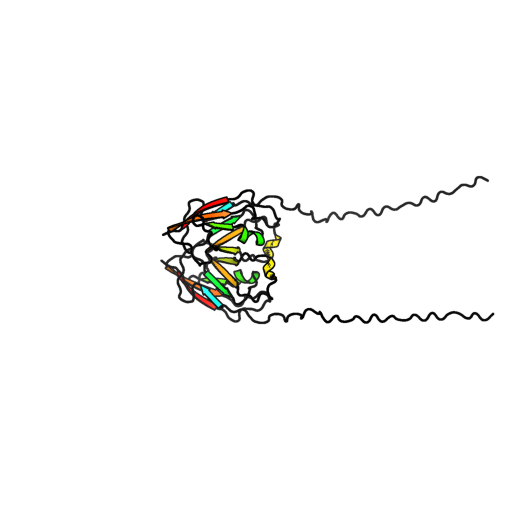C 1
ATOM 887 O O . VAL A 1 122 ? 18.234 -3.904 -4.371 1 98.94 122 VAL A O 1
ATOM 890 N N . LEU A 1 123 ? 19.484 -4.988 -2.818 1 98.88 123 LEU A N 1
ATOM 891 C CA . LEU A 1 123 ? 19.312 -4.043 -1.722 1 98.88 123 LEU A CA 1
ATOM 892 C C . LEU A 1 123 ? 20.625 -3.334 -1.406 1 98.88 123 LEU A C 1
ATOM 894 O O . LEU A 1 123 ? 21.578 -3.955 -0.913 1 98.88 123 LEU A O 1
ATOM 898 N N . ARG A 1 124 ? 20.656 -2.008 -1.654 1 98.69 124 ARG A N 1
ATOM 899 C CA . ARG A 1 124 ? 21.906 -1.245 -1.608 1 98.69 124 ARG A CA 1
ATOM 900 C C . ARG A 1 124 ? 22.109 -0.624 -0.231 1 98.69 124 ARG A C 1
ATOM 902 O O . ARG A 1 124 ? 21.172 -0.504 0.552 1 98.69 124 ARG A O 1
ATOM 909 N N . THR A 1 125 ? 23.312 -0.164 -0.049 1 98.31 125 THR A N 1
ATOM 910 C CA . THR A 1 125 ? 23.688 0.387 1.246 1 98.31 125 THR A CA 1
ATOM 911 C C . THR A 1 125 ? 23.125 1.79 1.428 1 98.31 125 THR A C 1
ATOM 913 O O . THR A 1 125 ? 23.156 2.34 2.529 1 98.31 125 THR A O 1
ATOM 916 N N . LEU A 1 126 ? 22.531 2.211 0.516 1 97.44 126 LEU A N 1
ATOM 917 C CA . LEU A 1 126 ? 21.906 3.516 0.674 1 97.44 126 LEU A CA 1
ATOM 918 C C . LEU A 1 126 ? 20.578 3.389 1.424 1 97.44 126 LEU A C 1
ATOM 920 O O . LEU A 1 126 ? 20.016 4.391 1.879 1 97.44 126 LEU A O 1
ATOM 924 N N . LEU A 1 127 ? 20.094 2.266 1.484 1 97.88 127 LEU A N 1
ATOM 925 C CA . LEU A 1 127 ? 18.953 2.021 2.359 1 97.88 127 LEU A CA 1
ATOM 926 C C . LEU A 1 127 ? 19.297 2.334 3.811 1 97.88 127 LEU A C 1
ATOM 928 O O . LEU A 1 127 ? 20.312 1.858 4.324 1 97.88 127 LEU A O 1
ATOM 932 N N . THR A 1 128 ? 18.5 3.047 4.512 1 96.44 128 THR A N 1
ATOM 933 C CA . THR A 1 128 ? 18.719 3.373 5.918 1 96.44 128 THR A CA 1
ATOM 934 C C . THR A 1 128 ? 17.453 3.115 6.73 1 96.44 128 THR A C 1
ATOM 936 O O . THR A 1 128 ? 16.344 3.135 6.191 1 96.44 128 THR A O 1
ATOM 939 N N . ASP A 1 129 ? 17.641 2.9 7.988 1 93.81 129 ASP A N 1
ATOM 940 C CA . ASP A 1 129 ? 16.516 2.949 8.898 1 93.81 129 ASP A CA 1
ATOM 941 C C . ASP A 1 129 ? 16.047 4.387 9.117 1 93.81 129 ASP A C 1
ATOM 943 O O . ASP A 1 129 ? 16.578 5.316 8.508 1 93.81 129 ASP A O 1
ATOM 947 N N . THR A 1 130 ? 15.023 4.539 10.016 1 90.38 130 THR A N 1
ATOM 948 C CA . THR A 1 130 ? 14.422 5.852 10.227 1 90.38 130 THR A CA 1
ATOM 949 C C . THR A 1 130 ? 15.359 6.758 11.016 1 90.38 130 THR A C 1
ATOM 951 O O . THR A 1 130 ? 15.148 7.969 11.094 1 90.38 130 THR A O 1
ATOM 954 N N . GLN A 1 131 ? 16.406 6.254 11.5 1 90.12 131 GLN A N 1
ATOM 955 C CA . GLN A 1 131 ? 17.375 7.047 12.234 1 90.12 131 GLN A CA 1
ATOM 956 C C . GLN A 1 131 ? 18.594 7.379 11.367 1 90.12 131 GLN A C 1
ATOM 958 O O . GLN A 1 131 ? 19.547 8.008 11.836 1 90.12 131 GLN A O 1
ATOM 963 N N . GLY A 1 132 ? 18.547 6.848 10.148 1 93.62 132 GLY A N 1
ATOM 964 C CA . GLY A 1 132 ? 19.594 7.203 9.203 1 93.62 132 GLY A CA 1
ATOM 965 C C . GLY A 1 132 ? 20.734 6.207 9.18 1 93.62 132 GLY A C 1
ATOM 966 O O . GLY A 1 132 ? 21.75 6.426 8.492 1 93.62 132 GLY A O 1
ATOM 967 N N . ASN A 1 133 ? 20.703 5.129 9.922 1 96 133 ASN A N 1
ATOM 968 C CA . ASN A 1 133 ? 21.734 4.09 9.859 1 96 133 ASN A CA 1
ATOM 969 C C . ASN A 1 133 ? 21.594 3.256 8.586 1 96 133 ASN A C 1
ATOM 971 O O . ASN A 1 133 ? 20.531 2.707 8.305 1 96 133 ASN A O 1
ATOM 975 N N . PRO A 1 134 ? 22.656 3.156 7.887 1 97.44 134 PRO A N 1
ATOM 976 C CA . PRO A 1 134 ? 22.594 2.436 6.613 1 97.44 134 PRO A CA 1
ATOM 977 C C . PRO A 1 134 ? 22.688 0.92 6.789 1 97.44 134 PRO A C 1
ATOM 979 O O . PRO A 1 134 ? 23.188 0.439 7.809 1 97.44 134 PRO A O 1
ATOM 982 N N . LEU A 1 135 ? 22.094 0.15 5.797 1 98.12 135 LEU A N 1
ATOM 983 C CA . LEU A 1 135 ? 22.406 -1.27 5.668 1 98.12 135 LEU A CA 1
ATOM 984 C C . LEU A 1 135 ? 23.906 -1.496 5.617 1 98.12 135 LEU A C 1
ATOM 986 O O . LEU A 1 135 ? 24.625 -0.771 4.926 1 98.12 135 LEU A O 1
ATOM 990 N N . ALA A 1 136 ? 24.375 -2.459 6.277 1 97.19 136 ALA A N 1
ATOM 991 C CA . ALA A 1 136 ? 25.812 -2.668 6.434 1 97.19 136 ALA A CA 1
ATOM 992 C C . ALA A 1 136 ? 26.453 -3.109 5.121 1 97.19 136 ALA A C 1
ATOM 994 O O . ALA A 1 136 ? 27.594 -2.766 4.836 1 97.19 136 ALA A O 1
ATOM 995 N N . GLN A 1 137 ? 25.812 -3.854 4.336 1 98 137 GLN A N 1
ATOM 996 C CA . GLN A 1 137 ? 26.312 -4.355 3.061 1 98 137 GLN A CA 1
ATOM 997 C C . GLN A 1 137 ? 25.172 -4.547 2.062 1 98 137 GLN A C 1
ATOM 999 O O . GLN A 1 137 ? 24.016 -4.719 2.455 1 98 137 GLN A O 1
ATOM 1004 N N . GLU A 1 138 ? 25.562 -4.465 0.885 1 98.38 138 GLU A N 1
ATOM 1005 C CA . GLU A 1 138 ? 24.625 -4.793 -0.175 1 98.38 138 GLU A CA 1
ATOM 1006 C C . GLU A 1 138 ? 24.172 -6.25 -0.088 1 98.38 138 GLU A C 1
ATOM 1008 O O . GLU A 1 138 ? 24.984 -7.137 0.188 1 98.38 138 GLU A O 1
ATOM 1013 N N . VAL A 1 139 ? 22.922 -6.488 -0.375 1 98.69 139 VAL A N 1
ATOM 1014 C CA . VAL A 1 139 ? 22.344 -7.824 -0.407 1 98.69 139 VAL A CA 1
ATOM 1015 C C . VAL A 1 139 ? 21.781 -8.109 -1.801 1 98.69 139 VAL A C 1
ATOM 1017 O O . VAL A 1 139 ? 21.094 -7.273 -2.389 1 98.69 139 VAL A O 1
ATOM 1020 N N . ARG A 1 140 ? 22.109 -9.25 -2.338 1 98.75 140 ARG A N 1
ATOM 1021 C CA . ARG A 1 140 ? 21.625 -9.719 -3.633 1 98.75 140 ARG A CA 1
ATOM 1022 C C . ARG A 1 140 ? 20.859 -11.031 -3.492 1 98.75 140 ARG A C 1
ATOM 1024 O O . ARG A 1 140 ? 21.359 -11.977 -2.873 1 98.75 140 ARG A O 1
ATOM 1031 N N . VAL A 1 141 ? 19.688 -11.117 -4.059 1 98.81 141 VAL A N 1
ATOM 1032 C CA . VAL A 1 141 ? 18.797 -12.266 -3.908 1 98.81 141 VAL A CA 1
ATOM 1033 C C . VAL A 1 141 ? 18.328 -12.75 -5.281 1 98.81 141 VAL A C 1
ATOM 1035 O O . VAL A 1 141 ? 17.375 -12.211 -5.844 1 98.81 141 VAL A O 1
ATOM 1038 N N . PRO A 1 142 ? 19.078 -13.719 -5.828 1 98.88 142 PRO A N 1
ATOM 1039 C CA . PRO A 1 142 ? 18.578 -14.297 -7.074 1 98.88 142 PRO A CA 1
ATOM 1040 C C . PRO A 1 142 ? 17.25 -15.047 -6.883 1 98.88 142 PRO A C 1
ATOM 1042 O O . PRO A 1 142 ? 17.078 -15.734 -5.875 1 98.88 142 PRO A O 1
ATOM 1045 N N . PHE A 1 143 ? 16.312 -14.875 -7.93 1 98.75 143 PHE A N 1
ATOM 1046 C CA . PHE A 1 143 ? 15.047 -15.609 -7.953 1 98.75 143 PHE A CA 1
ATOM 1047 C C . PHE A 1 143 ? 14.562 -15.805 -9.383 1 98.75 143 PHE A C 1
ATOM 1049 O O . PHE A 1 143 ? 15.148 -15.266 -10.328 1 98.75 143 PHE A O 1
ATOM 1056 N N . ARG A 1 144 ? 13.602 -16.672 -9.516 1 98.75 144 ARG A N 1
ATOM 1057 C CA . ARG A 1 144 ? 13.008 -16.906 -10.828 1 98.75 144 ARG A CA 1
ATOM 1058 C C . ARG A 1 144 ? 11.484 -16.844 -10.766 1 98.75 144 ARG A C 1
ATOM 1060 O O . ARG A 1 144 ? 10.883 -17.219 -9.758 1 98.75 144 ARG A O 1
ATOM 1067 N N . THR A 1 145 ? 10.898 -16.344 -11.797 1 98.12 145 THR A N 1
ATOM 1068 C CA . THR A 1 145 ? 9.445 -16.422 -11.891 1 98.12 145 THR A CA 1
ATOM 1069 C C . THR A 1 145 ? 9.008 -17.781 -12.422 1 98.12 145 THR A C 1
ATOM 1071 O O . THR A 1 145 ? 9.727 -18.422 -13.188 1 98.12 145 THR A O 1
ATOM 1074 N N . GLU A 1 146 ? 7.816 -18.156 -12.008 1 96.06 146 GLU A N 1
ATOM 1075 C CA . GLU A 1 146 ? 7.211 -19.391 -12.492 1 96.06 146 GLU A CA 1
ATOM 1076 C C . GLU A 1 146 ? 6.828 -19.281 -13.969 1 96.06 146 GLU A C 1
ATOM 1078 O O . GLU A 1 146 ? 6.578 -18.188 -14.469 1 96.06 146 GLU A O 1
ATOM 1083 N N . PRO A 1 147 ? 6.809 -20.438 -14.719 1 92.88 147 PRO A N 1
ATOM 1084 C CA . PRO A 1 147 ? 6.461 -20.453 -16.141 1 92.88 147 PRO A CA 1
ATOM 1085 C C . PRO A 1 147 ? 5.004 -20.078 -16.391 1 92.88 147 PRO A C 1
ATOM 1087 O O . PRO A 1 147 ? 4.152 -20.281 -15.523 1 92.88 147 PRO A O 1
ATOM 1090 N N . MET B 1 1 ? -14.898 88.812 28.969 1 39.69 1 MET B N 1
ATOM 1091 C CA . MET B 1 1 ? -13.719 87.938 29.016 1 39.69 1 MET B CA 1
ATOM 1092 C C . MET B 1 1 ? -14.078 86.5 28.734 1 39.69 1 MET B C 1
ATOM 1094 O O . MET B 1 1 ? -14.641 85.812 29.594 1 39.69 1 MET B O 1
ATOM 1098 N N . PRO B 1 2 ? -14.633 86.25 27.406 1 49.97 2 PRO B N 1
ATOM 1099 C CA . PRO B 1 2 ? -15.141 84.938 27 1 49.97 2 PRO B CA 1
ATOM 1100 C C . PRO B 1 2 ? -14.07 83.875 27.016 1 49.97 2 PRO B C 1
ATOM 1102 O O . PRO B 1 2 ? -12.906 84.125 26.703 1 49.97 2 PRO B O 1
ATOM 1105 N N . LEU B 1 3 ? -14.094 83 28.031 1 49.78 3 LEU B N 1
ATOM 1106 C CA . LEU B 1 3 ? -13.258 81.875 28.281 1 49.78 3 LEU B CA 1
ATOM 1107 C C . LEU B 1 3 ? -13.289 80.875 27.094 1 49.78 3 LEU B C 1
ATOM 1109 O O . LEU B 1 3 ? -14.336 80.312 26.766 1 49.78 3 LEU B O 1
ATOM 1113 N N . MET B 1 4 ? -12.562 81.25 25.984 1 46.59 4 MET B N 1
ATOM 1114 C CA . MET B 1 4 ? -12.43 80.375 24.812 1 46.59 4 MET B CA 1
ATOM 1115 C C . MET B 1 4 ? -11.875 79 25.188 1 46.59 4 MET B C 1
ATOM 1117 O O . MET B 1 4 ? -10.789 78.938 25.766 1 46.59 4 MET B O 1
ATOM 1121 N N . ARG B 1 5 ? -12.758 78.062 25.562 1 50.84 5 ARG B N 1
ATOM 1122 C CA . ARG B 1 5 ? -12.406 76.688 25.828 1 50.84 5 ARG B CA 1
ATOM 1123 C C . ARG B 1 5 ? -11.719 76.062 24.641 1 50.84 5 ARG B C 1
ATOM 1125 O O . ARG B 1 5 ? -12.281 76 23.531 1 50.84 5 ARG B O 1
ATOM 1132 N N . ARG B 1 6 ? -10.414 76.125 24.469 1 50.88 6 ARG B N 1
ATOM 1133 C CA . ARG B 1 6 ? -9.625 75.375 23.469 1 50.88 6 ARG B CA 1
ATOM 1134 C C . ARG B 1 6 ? -9.875 73.875 23.516 1 50.88 6 ARG B C 1
ATOM 1136 O O . ARG B 1 6 ? -9.648 73.25 24.547 1 50.88 6 ARG B O 1
ATOM 1143 N N . PHE B 1 7 ? -10.781 73.312 22.656 1 49.62 7 PHE B N 1
ATOM 1144 C CA . PHE B 1 7 ? -11.016 71.875 22.5 1 49.62 7 PHE B CA 1
ATOM 1145 C C . PHE B 1 7 ? -9.797 71.188 21.906 1 49.62 7 PHE B C 1
ATOM 1147 O O . PHE B 1 7 ? -9.297 71.625 20.859 1 49.62 7 PHE B O 1
ATOM 1154 N N . LEU B 1 8 ? -8.906 70.562 22.672 1 49.22 8 LEU B N 1
ATOM 1155 C CA . LEU B 1 8 ? -7.805 69.75 22.25 1 49.22 8 LEU B CA 1
ATOM 1156 C C . LEU B 1 8 ? -8.312 68.562 21.453 1 49.22 8 LEU B C 1
ATOM 1158 O O . LEU B 1 8 ? -9.031 67.688 21.969 1 49.22 8 LEU B O 1
ATOM 1162 N N . TRP B 1 9 ? -8.414 68.688 20.109 1 49.94 9 TRP B N 1
ATOM 1163 C CA . TRP B 1 9 ? -8.734 67.625 19.188 1 49.94 9 TRP B CA 1
ATOM 1164 C C . TRP B 1 9 ? -7.672 66.5 19.234 1 49.94 9 TRP B C 1
ATOM 1166 O O . TRP B 1 9 ? -6.5 66.75 18.953 1 49.94 9 TRP B O 1
ATOM 1176 N N . LEU B 1 10 ? -7.754 65.5 20.094 1 52.97 10 LEU B N 1
ATOM 1177 C CA . LEU B 1 10 ? -6.918 64.312 20.078 1 52.97 10 LEU B CA 1
ATOM 1178 C C . LEU B 1 10 ? -7.082 63.531 18.781 1 52.97 10 LEU B C 1
ATOM 1180 O O . LEU B 1 10 ? -8.156 63 18.5 1 52.97 10 LEU B O 1
ATOM 1184 N N . GLY B 1 11 ? -6.43 63.906 17.656 1 47 11 GLY B N 1
ATOM 1185 C CA . GLY B 1 11 ? -6.375 63.125 16.422 1 47 11 GLY B CA 1
ATOM 1186 C C . GLY B 1 11 ? -5.93 61.688 16.625 1 47 11 GLY B C 1
ATOM 1187 O O . GLY B 1 11 ? -4.805 61.438 17.078 1 47 11 GLY B O 1
ATOM 1188 N N . LEU B 1 12 ? -6.844 60.75 16.844 1 51.59 12 LEU B N 1
ATOM 1189 C CA . LEU B 1 12 ? -6.574 59.344 16.891 1 51.59 12 LEU B CA 1
ATOM 1190 C C . LEU B 1 12 ? -6 58.844 15.57 1 51.59 12 LEU B C 1
ATOM 1192 O O . LEU B 1 12 ? -6.668 58.906 14.539 1 51.59 12 LEU B O 1
ATOM 1196 N N . LEU B 1 13 ? -4.703 58.875 15.25 1 50.12 13 LEU B N 1
ATOM 1197 C CA . LEU B 1 13 ? -4.023 58.25 14.125 1 50.12 13 LEU B CA 1
ATOM 1198 C C . LEU B 1 13 ? -4.355 56.781 14.047 1 50.12 13 LEU B C 1
ATOM 1200 O O . LEU B 1 13 ? -3.996 56 14.938 1 50.12 13 LEU B O 1
ATOM 1204 N N . GLY B 1 14 ? -5.379 56.438 13.328 1 48.44 14 GLY B N 1
ATOM 1205 C CA . GLY B 1 14 ? -5.734 55.062 13.031 1 48.44 14 GLY B CA 1
ATOM 1206 C C . GLY B 1 14 ? -4.629 54.281 12.32 1 48.44 14 GLY B C 1
ATOM 1207 O O . GLY B 1 14 ? -4.16 54.719 11.266 1 48.44 14 GLY B O 1
ATOM 1208 N N . CYS B 1 15 ? -3.736 53.469 13.062 1 50.53 15 CYS B N 1
ATOM 1209 C CA . CYS B 1 15 ? -2.787 52.5 12.492 1 50.53 15 CYS B CA 1
ATOM 1210 C C . CYS B 1 15 ? -3.475 51.594 11.5 1 50.53 15 CYS B C 1
ATOM 1212 O O . CYS B 1 15 ? -4.277 50.719 11.891 1 50.53 15 CYS B O 1
ATOM 1214 N N . ALA B 1 16 ? -3.844 51.969 10.367 1 45.72 16 ALA B N 1
ATOM 1215 C CA . ALA B 1 16 ? -4.285 51 9.359 1 45.72 16 ALA B CA 1
ATOM 1216 C C . ALA B 1 16 ? -3.254 49.906 9.164 1 45.72 16 ALA B C 1
ATOM 1218 O O . ALA B 1 16 ? -2.156 50.125 8.664 1 45.72 16 ALA B O 1
ATOM 1219 N N . ALA B 1 17 ? -3.305 48.844 9.992 1 50.59 17 ALA B N 1
ATOM 1220 C CA . ALA B 1 17 ? -2.59 47.594 9.742 1 50.59 17 ALA B CA 1
ATOM 1221 C C . ALA B 1 17 ? -2.779 47.125 8.297 1 50.59 17 ALA B C 1
ATOM 1223 O O . ALA B 1 17 ? -3.906 46.875 7.859 1 50.59 17 ALA B O 1
ATOM 1224 N N . CYS B 1 18 ? -2.113 47.562 7.316 1 45.47 18 CYS B N 1
ATOM 1225 C CA . CYS B 1 18 ? -2.018 46.969 5.992 1 45.47 18 CYS B CA 1
ATOM 1226 C C . CYS B 1 18 ? -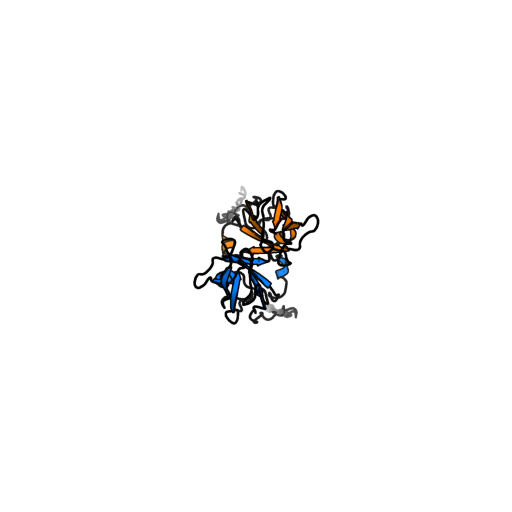2.025 45.438 6.074 1 45.47 18 CYS B C 1
ATOM 1228 O O . CYS B 1 18 ? -1.137 44.844 6.684 1 45.47 18 CYS B O 1
ATOM 1230 N N . LEU B 1 19 ? -3.178 44.844 6.137 1 44.47 19 LEU B N 1
ATOM 1231 C CA . LEU B 1 19 ? -3.213 43.406 5.844 1 44.47 19 LEU B CA 1
ATOM 1232 C C . LEU B 1 19 ? -2.318 43.062 4.656 1 44.47 19 LEU B C 1
ATOM 1234 O O . LEU B 1 19 ? -2.41 43.719 3.605 1 44.47 19 LEU B O 1
ATOM 1238 N N . GLU B 1 20 ? -0.977 42.75 4.855 1 49.25 20 GLU B N 1
ATOM 1239 C CA . GLU B 1 20 ? -0.08 42.281 3.793 1 49.25 20 GLU B CA 1
ATOM 1240 C C . GLU B 1 20 ? -0.764 41.281 2.879 1 49.25 20 GLU B C 1
ATOM 1242 O O . GLU B 1 20 ? -1.412 40.344 3.355 1 49.25 20 GLU B O 1
ATOM 1247 N N . PRO B 1 21 ? -1.122 41.594 1.787 1 49.44 21 PRO B N 1
ATOM 1248 C CA . PRO B 1 21 ? -1.713 40.688 0.82 1 49.44 21 PRO B CA 1
ATOM 1249 C C . PRO B 1 21 ? -1.119 39.281 0.908 1 49.44 21 PRO B C 1
ATOM 1251 O O . PRO B 1 21 ? -1.496 38.406 0.135 1 49.44 21 PRO B O 1
ATOM 1254 N N . GLY B 1 22 ? 0.097 39.25 1.472 1 42.69 22 GLY B N 1
ATOM 1255 C CA . GLY B 1 22 ? 0.683 37.906 1.394 1 42.69 22 GLY B CA 1
ATOM 1256 C C . GLY B 1 22 ? -0.131 36.875 2.117 1 42.69 22 GLY B C 1
ATOM 1257 O O . GLY B 1 22 ? 0.427 36 2.795 1 42.69 22 GLY B O 1
ATOM 1258 N N . GLU B 1 23 ? -1.162 37.25 2.598 1 44.69 23 GLU B N 1
ATOM 1259 C CA . GLU B 1 23 ? -1.827 36.125 3.273 1 44.69 23 GLU B CA 1
ATOM 1260 C C . GLU B 1 23 ? -1.904 34.906 2.375 1 44.69 23 GLU B C 1
ATOM 1262 O O . GLU B 1 23 ? -2.258 35 1.198 1 44.69 23 GLU B O 1
ATOM 1267 N N . PRO B 1 24 ? -0.984 33.906 2.598 1 46.19 24 PRO B N 1
ATOM 1268 C CA . PRO B 1 24 ? -1.12 32.719 1.764 1 46.19 24 PRO B CA 1
ATOM 1269 C C . PRO B 1 24 ? -2.566 32.438 1.353 1 46.19 24 PRO B C 1
ATOM 1271 O O . PRO B 1 24 ? -3.496 32.812 2.076 1 46.19 24 PRO B O 1
ATOM 1274 N N . PHE B 1 25 ? -2.918 33.031 0.217 1 46.12 25 PHE B N 1
ATOM 1275 C CA . PHE B 1 25 ? -4.18 32.5 -0.286 1 46.12 25 PHE B CA 1
ATOM 1276 C C . PHE B 1 25 ? -4.555 31.203 0.438 1 46.12 25 PHE B C 1
ATOM 1278 O O . PHE B 1 25 ? -3.842 30.203 0.347 1 46.12 25 PHE B O 1
ATOM 1285 N N . LEU B 1 26 ? -4.777 31.375 1.701 1 47.22 26 LEU B N 1
ATOM 1286 C CA . LEU B 1 26 ? -5.367 30.172 2.301 1 47.22 26 LEU B CA 1
ATOM 1287 C C . LEU B 1 26 ? -6.023 29.297 1.239 1 47.22 26 LEU B C 1
ATOM 1289 O O . LEU B 1 26 ? -7.09 29.641 0.719 1 47.22 26 LEU B O 1
ATOM 1293 N N . ALA B 1 27 ? -5.09 29.031 0.184 1 54.28 27 ALA B N 1
ATOM 1294 C CA . ALA B 1 27 ? -5.617 28.078 -0.793 1 54.28 27 ALA B CA 1
ATOM 1295 C C . ALA B 1 27 ? -6.809 27.312 -0.226 1 54.28 27 ALA B C 1
ATOM 1297 O O . ALA B 1 27 ? -6.777 26.875 0.923 1 54.28 27 ALA B O 1
ATOM 1298 N N . ALA B 1 28 ? -7.945 27.766 -0.648 1 63.72 28 ALA B N 1
ATOM 1299 C CA . ALA B 1 28 ? -9.195 27.125 -0.236 1 63.72 28 ALA B CA 1
ATOM 1300 C C . ALA B 1 28 ? -9.016 25.625 -0.053 1 63.72 28 ALA B C 1
ATOM 1302 O O . ALA B 1 28 ? -8.281 24.984 -0.81 1 63.72 28 ALA B O 1
ATOM 1303 N N . ALA B 1 29 ? -9.117 25.203 1.144 1 74 29 ALA B N 1
ATOM 1304 C CA . ALA B 1 29 ? -9.109 23.781 1.471 1 74 29 ALA B CA 1
ATOM 1305 C C . ALA B 1 29 ? -9.844 22.969 0.411 1 74 29 ALA B C 1
ATOM 1307 O O . ALA B 1 29 ? -10.844 23.438 -0.154 1 74 29 ALA B O 1
ATOM 1308 N N . ASP B 1 30 ? -9.328 21.891 -0.246 1 81.25 30 ASP B N 1
ATOM 1309 C CA . ASP B 1 30 ? -9.977 20.938 -1.142 1 81.25 30 ASP B CA 1
ATOM 1310 C C . ASP B 1 30 ? -11.188 20.297 -0.476 1 81.25 30 ASP B C 1
ATOM 1312 O O . ASP B 1 30 ? -11.055 19.578 0.514 1 81.25 30 ASP B O 1
ATOM 1316 N N . ALA B 1 31 ? -12.266 20.594 -0.999 1 89.69 31 ALA B N 1
ATOM 1317 C CA . ALA B 1 31 ? -13.516 20.062 -0.466 1 89.69 31 ALA B CA 1
ATOM 1318 C C . ALA B 1 31 ? -14.078 18.969 -1.379 1 89.69 31 ALA B C 1
ATOM 1320 O O . ALA B 1 31 ? -15.125 18.391 -1.091 1 89.69 31 ALA B O 1
ATOM 1321 N N . ASP B 1 32 ? -13.453 18.625 -2.402 1 91.94 32 ASP B N 1
ATOM 1322 C CA . ASP B 1 32 ? -13.93 17.594 -3.318 1 91.94 32 ASP B CA 1
ATOM 1323 C C . ASP B 1 32 ? -13.648 16.203 -2.771 1 91.94 32 ASP B C 1
ATOM 1325 O O . ASP B 1 32 ? -12.523 15.906 -2.344 1 91.94 32 ASP B O 1
ATOM 1329 N N . PRO B 1 33 ? -14.703 15.383 -2.838 1 95.62 33 PRO B N 1
ATOM 1330 C CA . PRO B 1 33 ? -14.5 13.992 -2.418 1 95.62 33 PRO B CA 1
ATOM 1331 C C . PRO B 1 33 ? -13.609 13.211 -3.377 1 95.62 33 PRO B C 1
ATOM 1333 O O . PRO B 1 33 ? -13.578 13.5 -4.574 1 95.62 33 PRO B O 1
ATOM 1336 N N . PRO B 1 34 ? -12.812 12.266 -2.838 1 97.12 34 PRO B N 1
ATOM 1337 C CA . PRO B 1 34 ? -12.109 11.352 -3.742 1 97.12 34 PRO B CA 1
ATOM 1338 C C . PRO B 1 34 ? -13.055 10.43 -4.504 1 97.12 34 PRO B C 1
ATOM 1340 O O . PRO B 1 34 ? -14.148 10.133 -4.023 1 97.12 34 PRO B O 1
ATOM 1343 N N . ASP B 1 35 ? -12.562 9.977 -5.824 1 97.5 35 ASP B N 1
ATOM 1344 C CA . ASP B 1 35 ? -13.242 8.961 -6.621 1 97.5 35 ASP B CA 1
ATOM 1345 C C . ASP B 1 35 ? -12.375 7.707 -6.766 1 97.5 35 ASP B C 1
ATOM 1347 O O . ASP B 1 35 ? -11.148 7.785 -6.75 1 97.5 35 ASP B O 1
ATOM 1351 N N . VAL B 1 36 ? -13.062 6.605 -6.738 1 98.62 36 VAL B N 1
ATOM 1352 C CA . VAL B 1 36 ? -12.398 5.402 -7.227 1 98.62 36 VAL B CA 1
ATOM 1353 C C . VAL B 1 36 ? -12.328 5.434 -8.75 1 98.62 36 VAL B C 1
ATOM 1355 O O . VAL B 1 36 ? -13.336 5.223 -9.43 1 98.62 36 VAL B O 1
ATOM 1358 N N . VAL B 1 37 ? -11.148 5.727 -9.328 1 98.25 37 VAL B N 1
ATOM 1359 C CA . VAL B 1 37 ? -10.953 5.859 -10.773 1 98.25 37 VAL B CA 1
ATOM 1360 C C . VAL B 1 37 ? -11 4.484 -11.43 1 98.25 37 VAL B C 1
ATOM 1362 O O . VAL B 1 37 ? -11.625 4.312 -12.477 1 98.25 37 VAL B O 1
ATOM 1365 N N . SER B 1 38 ? -10.391 3.441 -10.781 1 98.5 38 SER B N 1
ATOM 1366 C CA . SER B 1 38 ? -10.406 2.07 -11.281 1 98.5 38 SER B CA 1
ATOM 1367 C C . SER B 1 38 ? -9.914 1.091 -10.227 1 98.5 38 SER B C 1
ATOM 1369 O O . SER B 1 38 ? -9.312 1.496 -9.227 1 98.5 38 SER B O 1
ATOM 1371 N N . THR B 1 39 ? -10.195 -0.012 -10.414 1 98.56 39 THR B N 1
ATOM 1372 C CA . THR B 1 39 ? -9.625 -1.126 -9.664 1 98.56 39 THR B CA 1
ATOM 1373 C C . THR B 1 39 ? -9.07 -2.186 -10.609 1 98.56 39 THR B C 1
ATOM 1375 O O . THR B 1 39 ? -9.586 -2.373 -11.711 1 98.56 39 THR B O 1
ATOM 1378 N N . GLU B 1 40 ? -8.055 -2.912 -10.172 1 97.25 40 GLU B N 1
ATOM 1379 C CA . GLU B 1 40 ? -7.504 -4.09 -10.836 1 97.25 40 GLU B CA 1
ATOM 1380 C C . GLU B 1 40 ? -7.41 -5.273 -9.875 1 97.25 40 GLU B C 1
ATOM 1382 O O . GLU B 1 40 ? -6.656 -5.23 -8.898 1 97.25 40 GLU B O 1
ATOM 1387 N N . PRO B 1 41 ? -8.078 -6.195 -10.219 1 97.62 41 PRO B N 1
ATOM 1388 C CA . PRO B 1 41 ? -9.055 -6.348 -11.305 1 97.62 41 PRO B CA 1
ATOM 1389 C C . PRO B 1 41 ? -10.266 -5.43 -11.141 1 97.62 41 PRO B C 1
ATOM 1391 O O . PRO B 1 41 ? -10.539 -4.953 -10.039 1 97.62 41 PRO B O 1
ATOM 1394 N N . GLY B 1 42 ? -10.977 -5.152 -12.211 1 98.25 42 GLY B N 1
ATOM 1395 C CA . GLY B 1 42 ? -12.305 -4.555 -12.164 1 98.25 42 GLY B CA 1
ATOM 1396 C C . GLY B 1 42 ? -13.398 -5.547 -11.828 1 98.25 42 GLY B C 1
ATOM 1397 O O . GLY B 1 42 ? -13.133 -6.742 -11.68 1 98.25 42 GLY B O 1
ATOM 1398 N N . ALA B 1 43 ? -14.664 -4.969 -11.695 1 98.31 43 ALA B N 1
ATOM 1399 C CA . ALA B 1 43 ? -15.805 -5.816 -11.375 1 98.31 43 ALA B CA 1
ATOM 1400 C C . ALA B 1 43 ? -15.93 -6.977 -12.352 1 98.31 43 ALA B C 1
ATOM 1402 O O . ALA B 1 43 ? -15.945 -6.77 -13.57 1 98.31 43 ALA B O 1
ATOM 1403 N N . GLY B 1 44 ? -15.922 -8.164 -11.82 1 98.56 44 GLY B N 1
ATOM 1404 C CA . GLY B 1 44 ? -16.078 -9.359 -12.633 1 98.56 44 GLY B CA 1
ATOM 1405 C C . GLY B 1 44 ? -14.75 -9.883 -13.164 1 98.56 44 GLY B C 1
ATOM 1406 O O . GLY B 1 44 ? -14.711 -10.914 -13.844 1 98.56 44 GLY B O 1
ATOM 1407 N N . GLY B 1 45 ? -13.664 -9.242 -12.742 1 98.5 45 GLY B N 1
ATOM 1408 C CA . GLY B 1 45 ? -12.352 -9.633 -13.242 1 98.5 45 GLY B CA 1
ATOM 1409 C C . GLY B 1 45 ? -11.734 -10.781 -12.469 1 98.5 45 GLY B C 1
ATOM 1410 O O . GLY B 1 45 ? -12.359 -11.32 -11.547 1 98.5 45 GLY B O 1
ATOM 1411 N N . THR B 1 46 ? -10.516 -11.18 -13.031 1 97.94 46 THR B N 1
ATOM 1412 C CA . THR B 1 46 ? -9.781 -12.273 -12.406 1 97.94 46 THR B CA 1
ATOM 1413 C C . THR B 1 46 ? -8.43 -11.797 -11.883 1 97.94 46 THR B C 1
ATOM 1415 O O . THR B 1 46 ? -7.875 -10.82 -12.383 1 97.94 46 THR B O 1
ATOM 1418 N N . LEU B 1 47 ? -8.047 -12.453 -10.781 1 96.88 47 LEU B N 1
ATOM 1419 C CA . LEU B 1 47 ? -6.766 -12.195 -10.133 1 96.88 47 LEU B CA 1
ATOM 1420 C C . LEU B 1 47 ? -6.016 -13.5 -9.883 1 96.88 47 LEU B C 1
ATOM 1422 O O . LEU B 1 47 ? -6.609 -14.492 -9.453 1 96.88 47 LEU B O 1
ATOM 1426 N N . GLU B 1 48 ? -4.738 -13.469 -10.242 1 94.31 48 GLU B N 1
ATOM 1427 C CA . GLU B 1 48 ? -3.938 -14.594 -9.766 1 94.31 48 GLU B CA 1
ATOM 1428 C C . GLU B 1 48 ? -3.988 -14.703 -8.242 1 94.31 48 GLU B C 1
ATOM 1430 O O . GLU B 1 48 ? -3.941 -13.688 -7.547 1 94.31 48 GLU B O 1
ATOM 1435 N N . ALA B 1 49 ? -3.959 -15.984 -7.715 1 94.12 49 ALA B N 1
ATOM 1436 C CA . ALA B 1 49 ? -4.16 -16.219 -6.285 1 94.12 49 ALA B CA 1
ATOM 1437 C C . ALA B 1 49 ? -3.107 -15.477 -5.461 1 94.12 49 ALA B C 1
ATOM 1439 O O . ALA B 1 49 ? -3.412 -14.938 -4.398 1 94.12 49 ALA B O 1
ATOM 1440 N N . GLY B 1 50 ? -1.895 -15.43 -5.922 1 92.94 50 GLY B N 1
ATOM 1441 C CA . GLY B 1 50 ? -0.82 -14.781 -5.191 1 92.94 50 GLY B CA 1
ATOM 1442 C C . GLY B 1 50 ? -0.626 -13.32 -5.578 1 92.94 50 GLY B C 1
ATOM 1443 O O . GLY B 1 50 ? 0.345 -12.688 -5.16 1 92.94 50 GLY B O 1
ATOM 1444 N N . GLY B 1 51 ? -1.47 -12.789 -6.414 1 94.12 51 GLY B N 1
ATOM 1445 C CA . GLY B 1 51 ? -1.382 -11.422 -6.898 1 94.12 51 GLY B CA 1
ATOM 1446 C C . GLY B 1 51 ? -1.883 -10.398 -5.898 1 94.12 51 GLY B C 1
ATOM 1447 O O . GLY B 1 51 ? -2.221 -10.75 -4.766 1 94.12 51 GLY B O 1
ATOM 1448 N N . THR B 1 52 ? -1.922 -9.148 -6.258 1 96.38 52 THR B N 1
ATOM 1449 C CA . THR B 1 52 ? -2.387 -8.023 -5.453 1 96.38 52 THR B CA 1
ATOM 1450 C C . THR B 1 52 ? -3.527 -7.289 -6.156 1 96.38 52 THR B C 1
ATOM 1452 O O . THR B 1 52 ? -3.605 -7.285 -7.387 1 96.38 52 THR B O 1
ATOM 1455 N N . LEU B 1 53 ? -4.391 -6.754 -5.363 1 97.75 53 LEU B N 1
ATOM 1456 C CA . LEU B 1 53 ? -5.383 -5.809 -5.863 1 97.75 53 LEU B CA 1
ATOM 1457 C C . LEU B 1 53 ? -4.816 -4.391 -5.887 1 97.75 53 LEU B C 1
ATOM 1459 O O . LEU B 1 53 ? -4.09 -3.992 -4.977 1 97.75 53 LEU B O 1
ATOM 1463 N N . GLN B 1 54 ? -5.199 -3.607 -6.945 1 97.81 54 GLN B N 1
ATOM 1464 C CA . GLN B 1 54 ? -4.832 -2.199 -7.066 1 97.81 54 GLN B CA 1
ATOM 1465 C C . GLN B 1 54 ? -6.074 -1.315 -7.148 1 97.81 54 GLN B C 1
ATOM 1467 O O . GLN B 1 54 ? -6.988 -1.591 -7.93 1 97.81 54 GLN B O 1
ATOM 1472 N N . ILE B 1 55 ? -6.059 -0.378 -6.328 1 98.56 55 ILE B N 1
ATOM 1473 C CA . ILE B 1 55 ? -7.113 0.627 -6.301 1 98.56 55 ILE B CA 1
ATOM 1474 C C . ILE B 1 55 ? -6.531 1.997 -6.641 1 98.56 55 ILE B C 1
ATOM 1476 O O . ILE B 1 55 ? -5.727 2.541 -5.879 1 98.56 55 ILE B O 1
ATOM 1480 N N . LEU B 1 56 ? -6.984 2.609 -7.746 1 97.62 56 LEU B N 1
ATOM 1481 C CA . LEU B 1 56 ? -6.582 3.959 -8.125 1 97.62 56 LEU B CA 1
ATOM 1482 C C . LEU B 1 56 ? -7.617 4.984 -7.672 1 97.62 56 LEU B C 1
ATOM 1484 O O . LEU B 1 56 ? -8.773 4.941 -8.109 1 97.62 56 LEU B O 1
ATOM 1488 N N . PHE B 1 57 ? -7.152 5.844 -6.84 1 97.25 57 PHE B N 1
ATOM 1489 C CA . PHE B 1 57 ? -7.977 6.961 -6.391 1 97.25 57 PHE B CA 1
ATOM 1490 C C . PHE B 1 57 ? -7.621 8.234 -7.148 1 97.25 57 PHE B C 1
ATOM 1492 O O . PHE B 1 57 ? -6.496 8.383 -7.633 1 97.25 57 PHE B O 1
ATOM 1499 N N . SER B 1 58 ? -8.602 9.094 -7.273 1 96.31 58 SER B N 1
ATOM 1500 C CA . SER B 1 58 ? -8.445 10.352 -7.996 1 96.31 58 SER B CA 1
ATOM 1501 C C . SER B 1 58 ? -7.465 11.273 -7.285 1 96.31 58 SER B C 1
ATOM 1503 O O . SER B 1 58 ? -7.008 12.266 -7.863 1 96.31 58 SER B O 1
ATOM 1505 N N . GLU B 1 59 ? -7.102 11.047 -6.102 1 93.31 59 GLU B N 1
ATOM 1506 C CA . GLU B 1 59 ? -6.184 11.828 -5.281 1 93.31 59 GLU B CA 1
ATOM 1507 C C . GLU B 1 59 ? -5.613 10.984 -4.141 1 93.31 59 GLU B C 1
ATOM 1509 O O . GLU B 1 59 ? -5.988 9.828 -3.971 1 93.31 59 GLU B O 1
ATOM 1514 N N . ARG B 1 60 ? -4.719 11.508 -3.457 1 91.44 60 ARG B N 1
ATOM 1515 C CA . ARG B 1 60 ? -4.098 10.812 -2.334 1 91.44 60 ARG B CA 1
ATOM 1516 C C . ARG B 1 60 ? -5.086 10.633 -1.186 1 91.44 60 ARG B C 1
ATOM 1518 O O . ARG B 1 60 ? -5.84 11.555 -0.861 1 91.44 60 ARG B O 1
ATOM 1525 N N . MET B 1 61 ? -4.977 9.469 -0.541 1 93.62 61 MET B N 1
ATOM 1526 C CA . MET B 1 61 ? -5.867 9.094 0.552 1 93.62 61 MET B CA 1
ATOM 1527 C C . MET B 1 61 ? -5.164 9.219 1.897 1 93.62 61 MET B C 1
ATOM 1529 O O . MET B 1 61 ? -3.939 9.086 1.977 1 93.62 61 MET B O 1
ATOM 1533 N N . ASP B 1 62 ? -6.02 9.508 2.965 1 91.19 62 ASP B N 1
ATOM 1534 C CA . ASP B 1 62 ? -5.52 9.453 4.336 1 91.19 62 ASP B CA 1
ATOM 1535 C C . ASP B 1 62 ? -5.199 8.016 4.742 1 91.19 62 ASP B C 1
ATOM 1537 O O . ASP B 1 62 ? -6.102 7.188 4.891 1 91.19 62 ASP B O 1
ATOM 1541 N N . ALA B 1 63 ? -3.889 7.77 4.996 1 90.12 63 ALA B N 1
ATOM 1542 C CA . ALA B 1 63 ? -3.408 6.418 5.27 1 90.12 63 ALA B CA 1
ATOM 1543 C C . ALA B 1 63 ? -4.105 5.82 6.488 1 90.12 63 ALA B C 1
ATOM 1545 O O . ALA B 1 63 ? -4.293 4.605 6.57 1 90.12 63 ALA B O 1
ATOM 1546 N N . ARG B 1 64 ? -4.516 6.594 7.457 1 90.06 64 ARG B N 1
ATOM 1547 C CA . ARG B 1 64 ? -5.152 6.121 8.68 1 90.06 64 ARG B CA 1
ATOM 1548 C C . ARG B 1 64 ? -6.5 5.473 8.383 1 90.06 64 ARG B C 1
ATOM 1550 O O . ARG B 1 64 ? -7.008 4.691 9.188 1 90.06 64 ARG B O 1
ATOM 1557 N N . THR B 1 65 ? -7.152 5.789 7.301 1 95.31 65 THR B N 1
ATOM 1558 C CA . THR B 1 65 ? -8.484 5.301 6.98 1 95.31 65 THR B CA 1
ATOM 1559 C C . THR B 1 65 ? -8.414 4.082 6.066 1 95.31 65 THR B C 1
ATOM 1561 O O . THR B 1 65 ? -9.414 3.389 5.863 1 95.31 65 THR B O 1
ATOM 1564 N N . LEU B 1 66 ? -7.262 3.785 5.562 1 96.75 66 LEU B N 1
ATOM 1565 C CA . LEU B 1 66 ? -7.152 2.758 4.531 1 96.75 66 LEU B CA 1
ATOM 1566 C C . LEU B 1 66 ? -7.438 1.376 5.105 1 96.75 66 LEU B C 1
ATOM 1568 O O . LEU B 1 66 ? -8.328 0.668 4.625 1 96.75 66 LEU B O 1
ATOM 1572 N N . ARG B 1 67 ? -6.77 1.013 6.172 1 93.88 67 ARG B N 1
ATOM 1573 C CA . ARG B 1 67 ? -6.945 -0.338 6.695 1 93.88 67 ARG B CA 1
ATOM 1574 C C . ARG B 1 67 ? -8.383 -0.56 7.164 1 93.88 67 ARG B C 1
ATOM 1576 O O . ARG B 1 67 ? -9.016 -1.544 6.785 1 93.88 67 ARG B O 1
ATOM 1583 N N . PRO B 1 68 ? -8.938 0.343 7.992 1 95.19 68 PRO B N 1
ATOM 1584 C CA . PRO B 1 68 ? -10.32 0.104 8.43 1 95.19 68 PRO B CA 1
ATOM 1585 C C . PRO B 1 68 ? -11.328 0.267 7.293 1 95.19 68 PRO B C 1
ATOM 1587 O O . PRO B 1 68 ? -12.445 -0.259 7.375 1 95.19 68 PRO B O 1
ATOM 1590 N N . GLY B 1 69 ? -11.008 0.941 6.219 1 97.69 69 GLY B N 1
ATOM 1591 C CA . GLY B 1 69 ? -11.969 1.269 5.18 1 97.69 69 GLY B CA 1
ATOM 1592 C C . GLY B 1 69 ? -11.953 0.283 4.027 1 97.69 69 GLY B C 1
ATOM 1593 O O . GLY B 1 69 ? -12.812 0.342 3.145 1 97.69 69 GLY B O 1
ATOM 1594 N N . ILE B 1 70 ? -11.039 -0.599 3.91 1 98.5 70 ILE B N 1
ATOM 1595 C CA . ILE B 1 70 ? -10.898 -1.558 2.818 1 98.5 70 ILE B CA 1
ATOM 1596 C C . ILE B 1 70 ? -11.07 -2.979 3.354 1 98.5 70 ILE B C 1
ATOM 1598 O O . ILE B 1 70 ? -10.398 -3.373 4.309 1 98.5 70 ILE B O 1
ATOM 1602 N N . ALA B 1 71 ? -11.938 -3.707 2.805 1 98.69 71 ALA B N 1
ATOM 1603 C CA . ALA B 1 71 ? -12.18 -5.094 3.193 1 98.69 71 ALA B CA 1
ATOM 1604 C C . ALA B 1 71 ?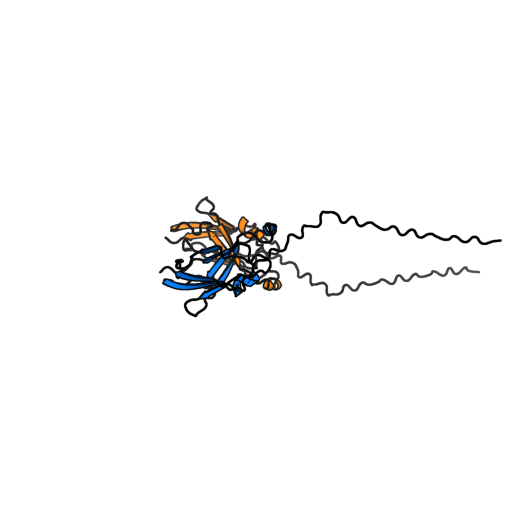 -12.344 -5.988 1.967 1 98.69 71 ALA B C 1
ATOM 1606 O O . ALA B 1 71 ? -12.711 -5.512 0.89 1 98.69 71 ALA B O 1
ATOM 1607 N N . VAL B 1 72 ? -12.031 -7.23 2.049 1 98.81 72 VAL B N 1
ATOM 1608 C CA . VAL B 1 72 ? -12.312 -8.289 1.084 1 98.81 72 VAL B CA 1
ATOM 1609 C C . VAL B 1 72 ? -13.07 -9.422 1.769 1 98.81 72 VAL B C 1
ATOM 1611 O O . VAL B 1 72 ? -12.711 -9.836 2.877 1 98.81 72 VAL B O 1
ATOM 1614 N N . PHE B 1 73 ? -14.055 -9.891 1.147 1 98.81 73 PHE B N 1
ATOM 1615 C CA . PHE B 1 73 ? -14.875 -10.969 1.69 1 98.81 73 PHE B CA 1
ATOM 1616 C C . PHE B 1 73 ? -14.867 -12.172 0.76 1 98.81 73 PHE B C 1
ATOM 1618 O O . PHE B 1 73 ? -14.93 -12.023 -0.462 1 98.81 73 PHE B O 1
ATOM 1625 N N . GLU B 1 74 ? -14.672 -13.297 1.313 1 98.69 74 GLU B N 1
ATOM 1626 C CA . GLU B 1 74 ? -15.102 -14.57 0.748 1 98.69 74 GLU B CA 1
ATOM 1627 C C . GLU B 1 74 ? -16.469 -14.984 1.3 1 98.69 74 GLU B C 1
ATOM 1629 O O . GLU B 1 74 ? -16.562 -15.477 2.426 1 98.69 74 GLU B O 1
ATOM 1634 N N . GLY B 1 75 ? -17.469 -14.805 0.451 1 97.44 75 GLY B N 1
ATOM 1635 C CA . GLY B 1 75 ? -18.781 -14.891 1.053 1 97.44 75 GLY B CA 1
ATOM 1636 C C . GLY B 1 75 ? -18.984 -13.906 2.193 1 97.44 75 GLY B C 1
ATOM 1637 O O . GLY B 1 75 ? -18.812 -12.703 2.018 1 97.44 75 GLY B O 1
ATOM 1638 N N . ARG B 1 76 ? -19.234 -14.43 3.486 1 96.94 76 ARG B N 1
ATOM 1639 C CA . ARG B 1 76 ? -19.484 -13.547 4.625 1 96.94 76 ARG B CA 1
ATOM 1640 C C . ARG B 1 76 ? -18.234 -13.406 5.488 1 96.94 76 ARG B C 1
ATOM 1642 O O . ARG B 1 76 ? -18.203 -12.609 6.43 1 96.94 76 ARG B O 1
ATOM 1649 N N . ALA B 1 77 ? -17.234 -14.117 5.094 1 98.25 77 ALA B N 1
ATOM 1650 C CA . ALA B 1 77 ? -16.016 -14.109 5.902 1 98.25 77 ALA B CA 1
ATOM 1651 C C . ALA B 1 77 ? -15.047 -13.039 5.41 1 98.25 77 ALA B C 1
ATOM 1653 O O . ALA B 1 77 ? -14.727 -12.984 4.219 1 98.25 77 ALA B O 1
ATOM 1654 N N . GLU B 1 78 ? -14.672 -12.289 6.281 1 98.38 78 GLU B N 1
ATOM 1655 C CA . GLU B 1 78 ? -13.68 -11.273 5.941 1 98.38 78 GLU B CA 1
ATOM 1656 C C . GLU B 1 78 ? -12.273 -11.867 5.898 1 98.38 78 GLU B C 1
ATOM 1658 O O . GLU B 1 78 ? -11.891 -12.633 6.785 1 98.38 78 GLU B O 1
ATOM 1663 N N . VAL B 1 79 ? -11.57 -11.531 4.918 1 98.31 79 VAL B N 1
ATOM 1664 C CA . VAL B 1 79 ? -10.203 -12 4.711 1 98.31 79 VAL B CA 1
ATOM 1665 C C . VAL B 1 79 ? -9.219 -11.031 5.367 1 98.31 79 VAL B C 1
ATOM 1667 O O . VAL B 1 79 ? -9.375 -9.812 5.254 1 98.31 79 VAL B O 1
ATOM 1670 N N . ALA B 1 80 ? -8.273 -11.547 6.176 1 97.5 80 ALA B N 1
ATOM 1671 C CA . ALA B 1 80 ? -7.223 -10.688 6.707 1 97.5 80 ALA B CA 1
ATOM 1672 C C . ALA B 1 80 ? -6.348 -10.125 5.586 1 97.5 80 ALA B C 1
ATOM 1674 O O . ALA B 1 80 ? -5.902 -10.867 4.711 1 97.5 80 ALA B O 1
ATOM 1675 N N . LEU B 1 81 ? -6.059 -8.812 5.695 1 97.38 81 LEU B N 1
ATOM 1676 C CA . LEU B 1 81 ? -5.395 -8.125 4.59 1 97.38 81 LEU B CA 1
ATOM 1677 C C . LEU B 1 81 ? -4.168 -7.367 5.086 1 97.38 81 LEU B C 1
ATOM 1679 O O . LEU B 1 81 ? -4.07 -7.035 6.27 1 97.38 81 LEU B O 1
ATOM 1683 N N . GLU B 1 82 ? -3.348 -7.117 4.141 1 95.38 82 GLU B N 1
ATOM 1684 C CA . GLU B 1 82 ? -2.371 -6.035 4.211 1 95.38 82 GLU B CA 1
ATOM 1685 C C . GLU B 1 82 ? -2.682 -4.941 3.191 1 95.38 82 GLU B C 1
ATOM 1687 O O . GLU B 1 82 ? -2.955 -5.234 2.025 1 95.38 82 GLU B O 1
ATOM 1692 N N . VAL B 1 83 ? -2.656 -3.736 3.682 1 97.12 83 VAL B N 1
ATOM 1693 C CA . VAL B 1 83 ? -2.893 -2.576 2.83 1 97.12 83 VAL B CA 1
ATOM 1694 C C . VAL B 1 83 ? -1.608 -1.759 2.701 1 97.12 83 VAL B C 1
ATOM 1696 O O . VAL B 1 83 ? -1.014 -1.364 3.707 1 97.12 83 VAL B O 1
ATOM 1699 N N . LEU B 1 84 ? -1.263 -1.555 1.352 1 95.69 84 LEU B N 1
ATOM 1700 C CA . LEU B 1 84 ? 0.042 -0.978 1.045 1 95.69 84 LEU B CA 1
ATOM 1701 C C . LEU B 1 84 ? -0.108 0.302 0.229 1 95.69 84 LEU B C 1
ATOM 1703 O O . LEU B 1 84 ? -1.02 0.416 -0.593 1 95.69 84 LEU B O 1
ATOM 1707 N N . VAL B 1 85 ? 0.821 1.248 0.481 1 93.81 85 VAL B N 1
ATOM 1708 C CA . VAL B 1 85 ? 0.882 2.496 -0.271 1 93.81 85 VAL B CA 1
ATOM 1709 C C . VAL B 1 85 ? 2.297 2.709 -0.806 1 93.81 85 VAL B C 1
ATOM 1711 O O . VAL B 1 85 ? 3.256 2.133 -0.289 1 93.81 85 VAL B O 1
ATOM 1714 N N . PRO B 1 86 ? 2.375 3.441 -1.973 1 91 86 PRO B N 1
ATOM 1715 C CA . PRO B 1 86 ? 3.717 3.713 -2.494 1 91 86 PRO B CA 1
ATOM 1716 C C . PRO B 1 86 ? 4.625 4.391 -1.469 1 91 86 PRO B C 1
ATOM 1718 O O . PRO B 1 86 ? 4.164 5.234 -0.694 1 91 86 PRO B O 1
ATOM 1721 N N . ALA B 1 87 ? 5.867 3.918 -1.496 1 88.75 87 ALA B N 1
ATOM 1722 C CA . ALA B 1 87 ? 6.875 4.578 -0.668 1 88.75 87 ALA B CA 1
ATOM 1723 C C . ALA B 1 87 ? 7.191 5.973 -1.198 1 88.75 87 ALA B C 1
ATOM 1725 O O . ALA B 1 87 ? 7.586 6.129 -2.357 1 88.75 87 ALA B O 1
ATOM 1726 N N . GLU B 1 88 ? 6.211 6.977 -0.864 1 70.62 88 GLU B N 1
ATOM 1727 C CA . GLU B 1 88 ? 6.266 8.312 -1.449 1 70.62 88 GLU B CA 1
ATOM 1728 C C . GLU B 1 88 ? 7.621 8.969 -1.21 1 70.62 88 GLU B C 1
ATOM 1730 O O . GLU B 1 88 ? 8.18 8.867 -0.117 1 70.62 88 GLU B O 1
ATOM 1735 N N . PRO B 1 89 ? 8.219 9.391 -2.301 1 55.66 89 PRO B N 1
ATOM 1736 C CA . PRO B 1 89 ? 9.367 10.266 -2.049 1 55.66 89 PRO B CA 1
ATOM 1737 C C . PRO B 1 89 ? 8.992 11.508 -1.239 1 55.66 89 PRO B C 1
ATOM 1739 O O . PRO B 1 89 ? 7.855 11.977 -1.314 1 55.66 89 PRO B O 1
ATOM 1742 N N . GLU B 1 90 ? 9.359 11.742 -0.046 1 46.84 90 GLU B N 1
ATOM 1743 C CA . GLU B 1 90 ? 9.164 12.836 0.894 1 46.84 90 GLU B CA 1
ATOM 1744 C C . GLU B 1 90 ? 8.797 14.133 0.167 1 46.84 90 GLU B C 1
ATOM 1746 O O . GLU B 1 90 ? 8.031 14.945 0.685 1 46.84 90 GLU B O 1
ATOM 1751 N N . GLY B 1 91 ? 9.039 14.289 -1.064 1 45.78 91 GLY B N 1
ATOM 1752 C CA . GLY B 1 91 ? 8.953 15.609 -1.66 1 45.78 91 GLY B CA 1
ATOM 1753 C C . GLY B 1 91 ? 7.699 15.812 -2.494 1 45.78 91 GLY B C 1
ATOM 1754 O O . GLY B 1 91 ? 7.492 16.875 -3.068 1 45.78 91 GLY B O 1
ATOM 1755 N N . GLN B 1 92 ? 7.094 14.742 -2.697 1 48.19 92 GLN B N 1
ATOM 1756 C CA . GLN B 1 92 ? 5.988 14.984 -3.619 1 48.19 92 GLN B CA 1
ATOM 1757 C C . GLN B 1 92 ? 4.773 15.547 -2.889 1 48.19 92 GLN B C 1
ATOM 1759 O O . GLN B 1 92 ? 3.742 15.82 -3.506 1 48.19 92 GLN B O 1
ATOM 1764 N N . ASP B 1 93 ? 4.984 15.453 -1.572 1 45.34 93 ASP B N 1
ATOM 1765 C CA . ASP B 1 93 ? 3.871 16.016 -0.813 1 45.34 93 ASP B CA 1
ATOM 1766 C C . ASP B 1 93 ? 3.518 17.422 -1.311 1 45.34 93 ASP B C 1
ATOM 1768 O O . ASP B 1 93 ? 2.49 17.969 -0.925 1 45.34 93 ASP B O 1
ATOM 1772 N N . ASP B 1 94 ? 4.785 18.078 -1.528 1 46.5 94 ASP B N 1
ATOM 1773 C CA . ASP B 1 94 ? 4.527 19.5 -1.735 1 46.5 94 ASP B CA 1
ATOM 1774 C C . ASP B 1 94 ? 3.436 19.719 -2.781 1 46.5 94 ASP B C 1
ATOM 1776 O O . ASP B 1 94 ? 2.932 20.828 -2.939 1 46.5 94 ASP B O 1
ATOM 1780 N N . LEU B 1 95 ? 3.555 18.906 -3.791 1 47.59 95 LEU B N 1
ATOM 1781 C CA . LEU B 1 95 ? 2.834 19.641 -4.824 1 47.59 95 LEU B CA 1
ATOM 1782 C C . LEU B 1 95 ? 1.404 19.938 -4.383 1 47.59 95 LEU B C 1
ATOM 1784 O O . LEU B 1 95 ? 0.962 21.078 -4.43 1 47.59 95 LEU B O 1
ATOM 1788 N N . GLU B 1 96 ? 0.468 19.375 -4.84 1 53.19 96 GLU B N 1
ATOM 1789 C CA . GLU B 1 96 ? -0.916 19.812 -5.012 1 53.19 96 GLU B CA 1
ATOM 1790 C C . GLU B 1 96 ? -1.827 19.156 -3.971 1 53.19 96 GLU B C 1
ATOM 1792 O O . GLU B 1 96 ? -2.863 18.594 -4.316 1 53.19 96 GLU B O 1
ATOM 1797 N N . ARG B 1 97 ? -1.451 19.5 -2.631 1 60.28 97 ARG B N 1
ATOM 1798 C CA . ARG B 1 97 ? -2.436 19.25 -1.582 1 60.28 97 ARG B CA 1
ATOM 1799 C C . ARG B 1 97 ? -3.029 17.859 -1.702 1 60.28 97 ARG B C 1
ATOM 1801 O O . ARG B 1 97 ? -4.199 17.641 -1.382 1 60.28 97 ARG B O 1
ATOM 1808 N N . GLY B 1 98 ? -2.27 17.031 -2.385 1 66.69 98 GLY B N 1
ATOM 1809 C CA . GLY B 1 98 ? -2.746 15.656 -2.453 1 66.69 98 GLY B CA 1
ATOM 1810 C C . GLY B 1 98 ? -3.668 15.398 -3.633 1 66.69 98 GLY B C 1
ATOM 1811 O O . GLY B 1 98 ? -4.223 14.305 -3.768 1 66.69 98 GLY B O 1
ATOM 1812 N N . ASP B 1 99 ? -3.945 16.297 -4.461 1 78.81 99 ASP B N 1
ATOM 1813 C CA . ASP B 1 99 ? -4.828 16.156 -5.613 1 78.81 99 ASP B CA 1
ATOM 1814 C C . ASP B 1 99 ? -4.121 15.43 -6.758 1 78.81 99 ASP B C 1
ATOM 1816 O O . ASP B 1 99 ? -4.145 15.891 -7.902 1 78.81 99 ASP B O 1
ATOM 1820 N N . VAL B 1 100 ? -3.367 14.469 -6.5 1 86.25 100 VAL B N 1
ATOM 1821 C CA . VAL B 1 100 ? -2.727 13.578 -7.461 1 86.25 100 VAL B CA 1
ATOM 1822 C C . VAL B 1 100 ? -3.271 12.164 -7.297 1 86.25 100 VAL B C 1
ATOM 1824 O O . VAL B 1 100 ? -3.453 11.688 -6.172 1 86.25 100 VAL B O 1
ATOM 1827 N N . PRO B 1 101 ? -3.674 11.664 -8.391 1 92.44 101 PRO B N 1
ATOM 1828 C CA . PRO B 1 101 ? -4.133 10.273 -8.281 1 92.44 101 PRO B CA 1
ATOM 1829 C C . PRO B 1 101 ? -3.127 9.367 -7.578 1 92.44 101 PRO B C 1
ATOM 1831 O O . PRO B 1 101 ? -1.916 9.578 -7.695 1 92.44 101 PRO B O 1
ATOM 1834 N N . SER B 1 102 ? -3.6 8.469 -6.848 1 92.38 102 SER B N 1
ATOM 1835 C CA . SER B 1 102 ? -2.756 7.566 -6.074 1 92.38 102 SER B CA 1
ATOM 1836 C C . SER B 1 102 ? -3.326 6.152 -6.059 1 92.38 102 SER B C 1
ATOM 1838 O O . SER B 1 102 ? -4.539 5.965 -5.93 1 92.38 102 SER B O 1
ATOM 1840 N N . THR B 1 103 ? -2.404 5.211 -6.129 1 95.25 103 THR B N 1
ATOM 1841 C CA . THR B 1 103 ? -2.783 3.805 -6.129 1 95.25 103 THR B CA 1
ATOM 1842 C C . THR B 1 103 ? -2.514 3.172 -4.766 1 95.25 103 THR B C 1
ATOM 1844 O O . THR B 1 103 ? -1.435 3.35 -4.199 1 95.25 103 THR B O 1
ATOM 1847 N N . VAL B 1 104 ? -3.504 2.502 -4.168 1 97.12 104 VAL B N 1
ATOM 1848 C CA . VAL B 1 104 ? -3.402 1.667 -2.975 1 97.12 104 VAL B CA 1
ATOM 1849 C C . VAL B 1 104 ? -3.387 0.193 -3.375 1 97.12 104 VAL B C 1
ATOM 1851 O O . VAL B 1 104 ? -4.188 -0.241 -4.203 1 97.12 104 VAL B O 1
ATOM 1854 N N . THR B 1 105 ? -2.439 -0.539 -2.863 1 97.56 105 THR B N 1
ATOM 1855 C CA . THR B 1 105 ? -2.311 -1.963 -3.148 1 97.56 105 THR B CA 1
ATOM 1856 C C . THR B 1 105 ? -2.77 -2.797 -1.956 1 97.56 105 THR B C 1
ATOM 1858 O O . THR B 1 105 ? -2.453 -2.475 -0.809 1 97.56 105 THR B O 1
ATOM 1861 N N . VAL B 1 106 ? -3.523 -3.871 -2.191 1 98 106 VAL B N 1
ATOM 1862 C CA . VAL B 1 106 ? -4.082 -4.742 -1.164 1 98 106 VAL B CA 1
ATOM 1863 C C . VAL B 1 106 ? -3.682 -6.191 -1.439 1 98 106 VAL B C 1
ATOM 1865 O O . VAL B 1 106 ? -3.766 -6.66 -2.578 1 98 106 VAL B O 1
ATOM 1868 N N . ARG B 1 107 ? -3.176 -6.891 -0.417 1 96.44 107 ARG B N 1
ATOM 1869 C CA . ARG B 1 107 ? -2.895 -8.312 -0.549 1 96.44 107 ARG B CA 1
ATOM 1870 C C . ARG B 1 107 ? -3.396 -9.086 0.667 1 96.44 107 ARG B C 1
ATOM 1872 O O . ARG B 1 107 ? -3.635 -8.5 1.726 1 96.44 107 ARG B O 1
ATOM 1879 N N . ALA B 1 108 ? -3.645 -10.43 0.449 1 96.56 108 ALA B N 1
ATOM 1880 C CA . ALA B 1 108 ? -3.986 -11.312 1.566 1 96.56 108 ALA B CA 1
ATOM 1881 C C . ALA B 1 108 ? -2.828 -11.422 2.553 1 96.56 108 ALA B C 1
ATOM 1883 O O . ALA B 1 108 ? -1.682 -11.633 2.152 1 96.56 108 ALA B O 1
ATOM 1884 N N . SER B 1 109 ? -3.055 -11.234 3.9 1 95.19 109 SER B N 1
ATOM 1885 C CA . SER B 1 109 ? -2.029 -11.328 4.934 1 95.19 109 SER B CA 1
ATOM 1886 C C . SER B 1 109 ? -1.351 -12.688 4.918 1 95.19 109 SER B C 1
ATOM 1888 O O . SER B 1 109 ? -0.176 -12.812 5.273 1 95.19 109 SER B O 1
ATOM 1890 N N . ALA B 1 110 ? -2.102 -13.711 4.418 1 94.56 110 ALA B N 1
ATOM 1891 C CA . ALA B 1 110 ? -1.579 -15.07 4.363 1 94.56 110 ALA B CA 1
ATOM 1892 C C . ALA B 1 110 ? -0.619 -15.242 3.188 1 94.56 110 ALA B C 1
ATOM 1894 O O . ALA B 1 110 ? 0.006 -16.297 3.037 1 94.56 110 ALA B O 1
ATOM 1895 N N . GLY B 1 111 ? -0.436 -14.195 2.344 1 91.19 111 GLY B N 1
ATOM 1896 C CA . GLY B 1 111 ? 0.45 -14.258 1.192 1 91.19 111 GLY B CA 1
ATOM 1897 C C . GLY B 1 111 ? -0.269 -14.617 -0.094 1 91.19 111 GLY B C 1
ATOM 1898 O O . GLY B 1 111 ? 0.26 -14.406 -1.188 1 91.19 111 GLY B O 1
ATOM 1899 N N . ALA B 1 112 ? -1.485 -15.172 0.029 1 93.69 112 ALA B N 1
ATOM 1900 C CA . ALA B 1 112 ? -2.277 -15.531 -1.146 1 93.69 112 ALA B CA 1
ATOM 1901 C C . ALA B 1 112 ? -3.756 -15.656 -0.792 1 93.69 112 ALA B C 1
ATOM 1903 O O . ALA B 1 112 ? -4.102 -16.031 0.33 1 93.69 112 ALA B O 1
ATOM 1904 N N . PHE B 1 113 ? -4.59 -15.383 -1.831 1 97.38 113 PHE B N 1
ATOM 1905 C CA . PHE B 1 113 ? -6 -15.742 -1.783 1 97.38 113 PHE B CA 1
ATOM 1906 C C . PHE B 1 113 ? -6.191 -17.219 -2.143 1 97.38 113 PHE B C 1
ATOM 1908 O O . PHE B 1 113 ? -5.281 -17.859 -2.668 1 97.38 113 PHE B O 1
ATOM 1915 N N . THR B 1 114 ? -7.402 -17.734 -1.767 1 97.56 114 THR B N 1
ATOM 1916 C CA . THR B 1 114 ? -7.723 -19.094 -2.17 1 97.56 114 THR B CA 1
ATOM 1917 C C . THR B 1 114 ? -7.988 -19.172 -3.67 1 97.56 114 THR B C 1
ATOM 1919 O O . THR B 1 114 ? -8.773 -18.391 -4.207 1 97.56 114 THR B O 1
ATOM 1922 N N . PRO B 1 115 ? -7.227 -20.047 -4.449 1 96.5 115 PRO B N 1
ATOM 1923 C CA . PRO B 1 115 ? -7.449 -20.172 -5.891 1 96.5 115 PRO B CA 1
ATOM 1924 C C . PRO B 1 115 ? -8.891 -20.531 -6.234 1 96.5 115 PRO B C 1
ATOM 1926 O O . PRO B 1 115 ? -9.555 -21.234 -5.473 1 96.5 115 PRO B O 1
ATOM 1929 N N . GLY B 1 116 ? -9.344 -20.016 -7.426 1 98.06 116 GLY B N 1
ATOM 1930 C CA . GLY B 1 116 ? -10.656 -20.359 -7.945 1 98.06 116 GLY B CA 1
ATOM 1931 C C . GLY B 1 116 ? -11.789 -19.891 -7.051 1 98.06 116 GLY B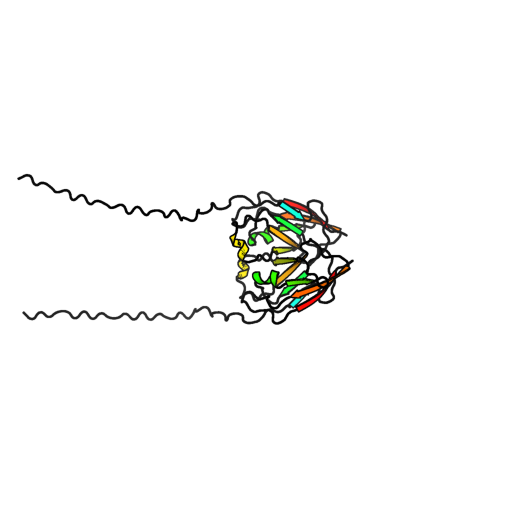 C 1
ATOM 1932 O O . GLY B 1 116 ? -12.828 -20.547 -6.953 1 98.06 116 GLY B O 1
ATOM 1933 N N . THR B 1 117 ? -11.633 -18.859 -6.449 1 98.62 117 THR B N 1
ATOM 1934 C CA . THR B 1 117 ? -12.578 -18.422 -5.422 1 98.62 117 THR B CA 1
ATOM 1935 C C . THR B 1 117 ? -13.133 -17.047 -5.738 1 98.62 117 THR B C 1
ATOM 1937 O O . THR B 1 117 ? -12.398 -16.172 -6.211 1 98.62 117 THR B O 1
ATOM 1940 N N . ALA B 1 118 ? -14.469 -16.906 -5.422 1 98.75 118 ALA B N 1
ATOM 1941 C CA . ALA B 1 118 ? -15.141 -15.617 -5.578 1 98.75 118 ALA B CA 1
ATOM 1942 C C . ALA B 1 118 ? -14.938 -14.742 -4.348 1 98.75 118 ALA B C 1
ATOM 1944 O O . ALA B 1 118 ? -15.086 -15.203 -3.215 1 98.75 118 ALA B O 1
ATOM 1945 N N . TYR B 1 119 ? -14.547 -13.484 -4.648 1 98.88 119 TYR B N 1
ATOM 1946 C CA . TYR B 1 119 ? -14.328 -12.484 -3.617 1 98.88 119 TYR B CA 1
ATOM 1947 C C . TYR B 1 119 ? -15.062 -11.188 -3.957 1 98.88 119 TYR B C 1
ATOM 1949 O O . TYR B 1 119 ? -15.477 -10.977 -5.098 1 98.88 119 TYR B O 1
ATOM 1957 N N . THR B 1 120 ? -15.266 -10.367 -2.926 1 98.94 120 THR B N 1
ATOM 1958 C CA . THR B 1 120 ? -15.742 -9 -3.107 1 98.94 120 THR B CA 1
ATOM 1959 C C . THR B 1 120 ? -14.844 -8.008 -2.369 1 98.94 120 THR B C 1
ATOM 1961 O O . THR B 1 120 ? -14.648 -8.133 -1.159 1 98.94 120 THR B O 1
ATOM 1964 N N . LEU B 1 121 ? -14.242 -7.113 -3.082 1 98.88 121 LEU B N 1
ATOM 1965 C CA . LEU B 1 121 ? -13.57 -5.949 -2.521 1 98.88 121 LEU B CA 1
ATOM 1966 C C . LEU B 1 121 ? -14.578 -4.883 -2.113 1 98.88 121 LEU B C 1
ATOM 1968 O O . LEU B 1 121 ? -15.461 -4.527 -2.896 1 98.88 121 LEU B O 1
ATOM 1972 N N . VAL B 1 122 ? -14.484 -4.395 -0.926 1 98.94 122 VAL B N 1
ATOM 1973 C CA . VAL B 1 122 ? -15.391 -3.381 -0.408 1 98.94 122 VAL B CA 1
ATOM 1974 C C . VAL B 1 122 ? -14.602 -2.152 0.032 1 98.94 122 VAL B C 1
ATOM 1976 O O . VAL B 1 122 ? -13.68 -2.258 0.849 1 98.94 122 VAL B O 1
ATOM 1979 N N . LEU B 1 123 ? -14.938 -1.046 -0.524 1 98.88 123 LEU B N 1
ATOM 1980 C CA . LEU B 1 123 ? -14.414 0.27 -0.176 1 98.88 123 LEU B CA 1
ATOM 1981 C C . LEU B 1 123 ? -15.484 1.118 0.505 1 98.88 123 LEU B C 1
ATOM 1983 O O . LEU B 1 123 ? -16.453 1.525 -0.132 1 98.88 123 LEU B O 1
ATOM 1987 N N . ARG B 1 124 ? -15.242 1.435 1.741 1 98.75 124 ARG B N 1
ATOM 1988 C CA . ARG B 1 124 ? -16.266 2.045 2.58 1 98.75 124 ARG B CA 1
ATOM 1989 C C . ARG B 1 124 ? -16.141 3.564 2.582 1 98.75 124 ARG B C 1
ATOM 1991 O O . ARG B 1 124 ? -15.094 4.105 2.225 1 98.75 124 ARG B O 1
ATOM 1998 N N . THR B 1 125 ? -17.188 4.168 3.1 1 98.44 125 THR B N 1
ATOM 1999 C CA . THR B 1 125 ? -17.25 5.625 3.109 1 98.44 125 THR B CA 1
ATOM 2000 C C . THR B 1 125 ? -16.359 6.207 4.203 1 98.44 125 THR B C 1
ATOM 2002 O O . THR B 1 125 ? -16.125 7.414 4.238 1 98.44 125 THR B O 1
ATOM 2005 N N . LEU B 1 126 ? -15.836 5.402 4.941 1 97.44 126 LEU B N 1
ATOM 2006 C CA . LEU B 1 126 ? -14.914 5.902 5.957 1 97.44 126 LEU B CA 1
ATOM 2007 C C . LEU B 1 126 ? -13.562 6.25 5.34 1 97.44 126 LEU B C 1
ATOM 2009 O O . LEU B 1 126 ? -12.742 6.922 5.973 1 97.44 126 LEU B O 1
ATOM 2013 N N . LEU B 1 127 ? -13.328 5.762 4.215 1 98 127 LEU B N 1
ATOM 2014 C CA . LEU B 1 127 ? -12.156 6.195 3.467 1 98 127 LEU B CA 1
ATOM 2015 C C . LEU B 1 127 ? -12.219 7.691 3.18 1 98 127 LEU B C 1
ATOM 2017 O O . LEU B 1 127 ? -13.227 8.188 2.676 1 98 127 LEU B O 1
ATOM 2021 N N . THR B 1 128 ? -11.172 8.469 3.451 1 96.5 128 THR B N 1
ATOM 2022 C CA . THR B 1 128 ? -11.109 9.898 3.172 1 96.5 128 THR B CA 1
ATOM 2023 C C . THR B 1 128 ? -9.828 10.25 2.422 1 96.5 128 THR B C 1
ATOM 2025 O O . THR B 1 128 ? -8.828 9.539 2.521 1 96.5 128 THR B O 1
ATOM 2028 N N . ASP B 1 129 ? -9.922 11.281 1.704 1 93.88 129 ASP B N 1
ATOM 2029 C CA . ASP B 1 129 ? -8.688 11.875 1.199 1 93.88 129 ASP B CA 1
ATOM 2030 C C . ASP B 1 129 ? -7.891 12.539 2.324 1 93.88 129 ASP B C 1
ATOM 2032 O O . ASP B 1 129 ? -8.289 12.469 3.49 1 93.88 129 ASP B O 1
ATOM 2036 N N . THR B 1 130 ? -6.703 13.227 1.922 1 90.56 130 THR B N 1
ATOM 2037 C CA . THR B 1 130 ? -5.801 13.789 2.918 1 90.56 130 THR B CA 1
ATOM 2038 C C . THR B 1 130 ? -6.391 15.062 3.529 1 90.56 130 THR B C 1
ATOM 2040 O O . THR B 1 130 ? -5.902 15.555 4.547 1 90.56 130 THR B O 1
ATOM 2043 N N . GLN B 1 131 ? -7.512 15.531 3.041 1 90.25 131 GLN B N 1
ATOM 2044 C CA . GLN B 1 131 ? -8.18 16.719 3.564 1 90.25 131 GLN B CA 1
ATOM 2045 C C . GLN B 1 131 ? -9.391 16.328 4.406 1 90.25 131 GLN B C 1
ATOM 2047 O O . GLN B 1 131 ? -10.109 17.203 4.91 1 90.25 131 GLN B O 1
ATOM 2052 N N . GLY B 1 132 ? -9.594 15.031 4.469 1 93.75 132 GLY B N 1
ATOM 2053 C CA . GLY B 1 132 ? -10.664 14.555 5.336 1 93.75 132 GLY B CA 1
ATOM 2054 C C . GLY B 1 132 ? -11.984 14.391 4.617 1 93.75 132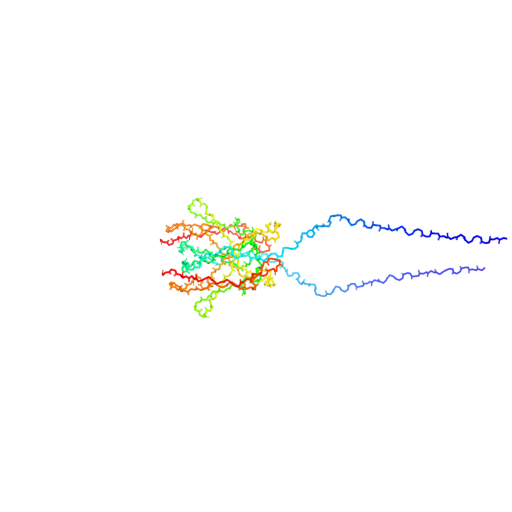 GLY B C 1
ATOM 2055 O O . GLY B 1 132 ? -13.008 14.086 5.242 1 93.75 132 GLY B O 1
ATOM 2056 N N . ASN B 1 133 ? -12.086 14.609 3.309 1 96.06 133 ASN B N 1
ATOM 2057 C CA . ASN B 1 133 ? -13.312 14.367 2.549 1 96.06 133 ASN B CA 1
ATOM 2058 C C . ASN B 1 133 ? -13.547 12.883 2.33 1 96.06 133 ASN B C 1
ATOM 2060 O O . ASN B 1 133 ? -12.68 12.18 1.811 1 96.06 133 ASN B O 1
ATOM 2064 N N . PRO B 1 134 ? -14.695 12.391 2.693 1 97.88 134 PRO B N 1
ATOM 2065 C CA . PRO B 1 134 ? -14.984 10.961 2.578 1 97.88 134 PRO B CA 1
ATOM 2066 C C . PRO B 1 134 ? -15.367 10.547 1.158 1 97.88 134 PRO B C 1
ATOM 2068 O O . PRO B 1 134 ? -15.789 11.383 0.361 1 97.88 134 PRO B O 1
ATOM 2071 N N . LEU B 1 135 ? -15.086 9.281 0.767 1 98.25 135 LEU B N 1
ATOM 2072 C CA . LEU B 1 135 ? -15.719 8.672 -0.402 1 98.25 135 LEU B CA 1
ATOM 2073 C C . LEU B 1 135 ? -17.234 8.875 -0.372 1 98.25 135 LEU B C 1
ATOM 2075 O O . LEU B 1 135 ? -17.859 8.711 0.674 1 98.25 135 LEU B O 1
ATOM 2079 N N . ALA B 1 136 ? -17.828 9.117 -1.449 1 97.5 136 ALA B N 1
ATOM 2080 C CA . ALA B 1 136 ? -19.234 9.492 -1.507 1 97.5 136 ALA B CA 1
ATOM 2081 C C . ALA B 1 136 ? -20.125 8.289 -1.258 1 97.5 136 ALA B C 1
ATOM 2083 O O . ALA B 1 136 ? -21.203 8.414 -0.667 1 97.5 136 ALA B O 1
ATOM 2084 N N . GLN B 1 137 ? -19.75 7.172 -1.744 1 98.06 137 GLN B N 1
ATOM 2085 C CA . GLN B 1 137 ? -20.531 5.945 -1.585 1 98.06 137 GLN B CA 1
ATOM 2086 C C . GLN B 1 137 ? -19.609 4.727 -1.481 1 98.06 137 GLN B C 1
ATOM 2088 O O . GLN B 1 137 ? -18.484 4.75 -1.962 1 98.06 137 GLN B O 1
ATOM 2093 N N . GLU B 1 138 ? -20.172 3.822 -0.79 1 98.44 138 GLU B N 1
ATOM 2094 C CA . GLU B 1 138 ? -19.484 2.541 -0.756 1 98.44 138 GLU B CA 1
ATOM 2095 C C . GLU B 1 138 ? -19.344 1.945 -2.156 1 98.44 138 GLU B C 1
ATOM 2097 O O . GLU B 1 138 ? -20.281 2.018 -2.955 1 98.44 138 GLU B O 1
ATOM 2102 N N . VAL B 1 139 ? -18.219 1.347 -2.514 1 98.75 139 VAL B N 1
ATOM 2103 C CA . VAL B 1 139 ? -17.953 0.669 -3.777 1 98.75 139 VAL B CA 1
ATOM 2104 C C . VAL B 1 139 ? -17.688 -0.812 -3.523 1 98.75 139 VAL B C 1
ATOM 2106 O O . VAL B 1 139 ? -16.922 -1.164 -2.619 1 98.75 139 VAL B O 1
ATOM 2109 N N . ARG B 1 140 ? -18.328 -1.668 -4.176 1 98.81 140 ARG B N 1
ATOM 2110 C CA . ARG B 1 140 ? -18.156 -3.115 -4.113 1 98.81 140 ARG B CA 1
ATOM 2111 C C . ARG B 1 140 ? -17.688 -3.668 -5.457 1 98.81 140 ARG B C 1
ATOM 2113 O O . ARG B 1 140 ? -18.281 -3.369 -6.496 1 98.81 140 ARG B O 1
ATOM 2120 N N . VAL B 1 141 ? -16.672 -4.434 -5.5 1 98.88 141 VAL B N 1
ATOM 2121 C CA . VAL B 1 141 ? -16.031 -4.945 -6.715 1 98.88 141 VAL B CA 1
ATOM 2122 C C . VAL B 1 141 ? -15.898 -6.461 -6.625 1 98.88 141 VAL B C 1
ATOM 2124 O O . VAL B 1 141 ? -14.938 -6.973 -6.039 1 98.88 141 VAL B O 1
ATOM 2127 N N . PRO B 1 142 ? -16.906 -7.219 -7.145 1 98.88 142 PRO B N 1
ATOM 2128 C CA . PRO B 1 142 ? -16.719 -8.672 -7.211 1 98.88 142 PRO B CA 1
ATOM 2129 C C . PRO B 1 142 ? -15.586 -9.086 -8.141 1 98.88 142 PRO B C 1
ATOM 2131 O O . PRO B 1 142 ? -15.414 -8.492 -9.211 1 98.88 142 PRO B O 1
ATOM 2134 N N . PHE B 1 143 ? -14.75 -10.102 -7.699 1 98.81 143 PHE B N 1
ATOM 2135 C CA . PHE B 1 143 ? -13.688 -10.688 -8.508 1 98.81 143 PHE B CA 1
ATOM 2136 C C . PHE B 1 143 ? -13.477 -12.148 -8.141 1 98.81 143 PHE B C 1
ATOM 2138 O O . PHE B 1 143 ? -14.07 -12.656 -7.188 1 98.81 143 PHE B O 1
ATOM 2145 N N . ARG B 1 144 ? -12.773 -12.844 -8.992 1 98.69 144 ARG B N 1
ATOM 2146 C CA . ARG B 1 144 ? -12.445 -14.242 -8.727 1 98.69 144 ARG B CA 1
ATOM 2147 C C . ARG B 1 144 ? -10.945 -14.484 -8.891 1 98.69 144 ARG B C 1
ATOM 2149 O O . ARG B 1 144 ? -10.297 -13.852 -9.727 1 98.69 144 ARG B O 1
ATOM 2156 N N . THR B 1 145 ? -10.398 -15.266 -8.117 1 98.12 145 THR B N 1
ATOM 2157 C CA . THR B 1 145 ? -9.023 -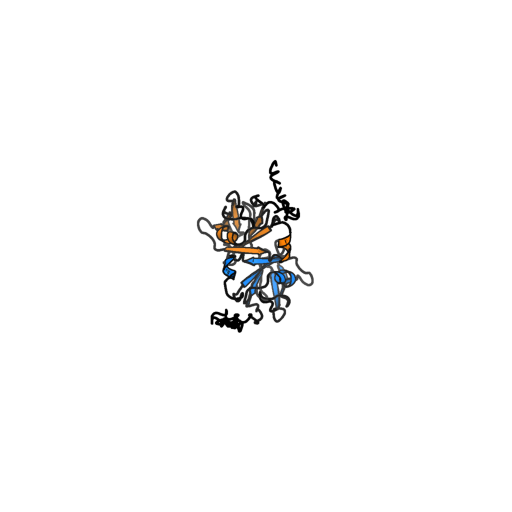15.695 -8.336 1 98.12 145 THR B CA 1
ATOM 2158 C C . THR B 1 145 ? -8.969 -16.797 -9.398 1 98.12 145 THR B C 1
ATOM 2160 O O . THR B 1 145 ? -9.914 -17.562 -9.555 1 98.12 145 THR B O 1
ATOM 2163 N N . GLU B 1 146 ? -7.871 -16.828 -10.07 1 96.06 146 GLU B N 1
ATOM 2164 C CA . GLU B 1 146 ? -7.625 -17.875 -11.062 1 96.06 146 GLU B CA 1
ATOM 2165 C C . GLU B 1 146 ? -7.453 -19.234 -10.391 1 96.06 146 GLU B C 1
ATOM 2167 O O . GLU B 1 146 ? -7.039 -19.312 -9.227 1 96.06 146 GLU B O 1
ATOM 2172 N N . PRO B 1 147 ? -7.809 -20.344 -11.117 1 92.88 147 PRO B N 1
ATOM 2173 C CA . PRO B 1 147 ? -7.672 -21.703 -10.578 1 92.88 147 PRO B CA 1
ATOM 2174 C C . PRO B 1 147 ? -6.219 -22.109 -10.352 1 92.88 147 PRO B C 1
ATOM 2176 O O . PRO B 1 147 ? -5.32 -21.578 -11.016 1 92.88 147 PRO B O 1
#

pLDDT: mean 83.63, std 20.66, range [39.34, 98.94]

Radius of gyration: 30.14 Å; Cα contacts (8 Å, |Δi|>4): 603; chains: 2; bounding box: 47×110×76 Å

InterPro domains:
  IPR032812 SbsA, Ig-like domain [PF13205] (30-145)

Solvent-accessible surface area (backbone atoms only — not comparable to full-atom values): 16447 Å² total; per-residue (Å²): 135,86,80,77,83,82,86,82,82,81,80,82,80,77,78,78,77,73,80,66,86,73,60,70,70,70,66,72,77,73,77,68,53,45,46,81,72,47,46,40,55,41,71,75,28,63,39,56,27,49,33,62,40,39,39,33,25,52,22,31,60,29,48,65,26,45,61,86,18,49,48,39,22,51,79,88,43,71,53,64,67,43,46,28,30,62,48,53,54,75,67,59,64,70,46,66,91,37,71,41,65,32,59,39,38,38,36,40,63,84,61,41,52,64,56,58,33,63,35,34,40,37,40,38,44,67,25,21,23,67,72,63,31,37,30,85,58,67,45,75,35,41,30,30,25,39,114,134,84,80,76,77,79,78,82,78,80,79,78,79,76,79,75,76,71,76,64,80,73,52,68,68,70,64,72,78,73,76,67,55,46,44,81,73,46,46,40,56,42,71,74,27,66,36,57,27,50,30,62,40,38,38,33,26,53,22,33,60,30,46,63,26,45,62,85,17,49,48,38,24,50,81,90,44,71,54,65,66,40,45,28,30,61,48,55,56,78,67,64,63,66,63,58,86,40,68,42,62,35,58,40,37,37,34,40,63,83,61,41,50,66,55,58,32,65,34,34,40,38,38,38,42,67,24,23,26,72,75,64,29,37,30,86,58,68,48,75,36,43,30,29,25,38,114

Organism: Cystobacter fuscus (strain ATCC 25194 / DSM 2262 / NBRC 100088 / M29) (NCBI:txid1242864)